Protein AF-0000000072259473 (afdb_homodimer)

Sequence (222 aa):
MSKMSRLEMLKSFTEQEPENPFNWYALALEYKELDLDQSIELFSKLLKQFPAYLPTYYQAAEVFADLGKISEANGIYINGIKLAQSQQNNHALRELKNAYQNFQFENDLDDMSKMSRLEMLKSFTEQEPENPFNWYALALEYKELDLDQSIELFSKLLKQFPAYLPTYYQAAEVFADLGKISEANGIYINGIKLAQSQQNNHALRELKNAYQNFQFENDLDD

Structure (mmCIF, N/CA/C/O backbone):
data_AF-0000000072259473-model_v1
#
loop_
_entity.id
_entity.type
_entity.pdbx_description
1 polymer 'Enzyme of heme biosynthesis'
#
loop_
_atom_site.group_PDB
_atom_site.id
_atom_site.type_symbol
_atom_site.label_atom_id
_atom_site.label_alt_id
_atom_site.label_comp_id
_atom_site.label_asym_id
_atom_site.label_entity_id
_atom_site.label_seq_id
_atom_site.pdbx_PDB_ins_code
_atom_site.Cartn_x
_atom_site.Cartn_y
_atom_site.Cartn_z
_atom_site.occupancy
_atom_site.B_iso_or_equiv
_atom_site.auth_seq_id
_atom_site.auth_comp_id
_atom_site.auth_asym_id
_atom_site.auth_atom_id
_atom_site.pdbx_PDB_model_num
ATOM 1 N N . MET A 1 1 ? 19.859 -8.695 -6.867 1 41.41 1 MET A N 1
ATOM 2 C CA . MET A 1 1 ? 19.516 -7.328 -7.242 1 41.41 1 MET A CA 1
ATOM 3 C C . MET A 1 1 ? 19.422 -6.434 -6.012 1 41.41 1 MET A C 1
ATOM 5 O O . MET A 1 1 ? 19.062 -6.895 -4.93 1 41.41 1 MET A O 1
ATOM 9 N N . SER A 1 2 ? 20.141 -5.504 -5.949 1 49.34 2 SER A N 1
ATOM 10 C CA . SER A 1 2 ? 20.203 -4.613 -4.793 1 49.34 2 SER A CA 1
ATOM 11 C C . SER A 1 2 ? 18.797 -4.223 -4.332 1 49.34 2 SER A C 1
ATOM 13 O O . SER A 1 2 ? 17.984 -3.76 -5.133 1 49.34 2 SER A O 1
ATOM 15 N N . LYS A 1 3 ? 18.422 -4.711 -3.277 1 66.38 3 LYS A N 1
ATOM 16 C CA . LYS A 1 3 ? 17.062 -4.543 -2.768 1 66.38 3 LYS A CA 1
ATOM 17 C C . LYS A 1 3 ? 16.703 -3.064 -2.645 1 66.38 3 LYS A C 1
ATOM 19 O O . LYS A 1 3 ? 17.484 -2.27 -2.131 1 66.38 3 LYS A O 1
ATOM 24 N N . MET A 1 4 ? 15.812 -2.709 -3.502 1 76.5 4 MET A N 1
ATOM 25 C CA . MET A 1 4 ? 15.305 -1.339 -3.457 1 76.5 4 MET A CA 1
ATOM 26 C C . MET A 1 4 ? 15.266 -0.823 -2.021 1 76.5 4 MET A C 1
ATOM 28 O O . MET A 1 4 ? 14.961 -1.578 -1.095 1 76.5 4 MET A O 1
ATOM 32 N N . SER A 1 5 ? 15.695 0.402 -1.886 1 89.31 5 SER A N 1
ATOM 33 C CA . SER A 1 5 ? 15.469 1.041 -0.593 1 89.31 5 SER A CA 1
ATOM 34 C C . SER A 1 5 ? 13.984 1.156 -0.283 1 89.31 5 SER A C 1
ATOM 36 O O . SER A 1 5 ? 13.141 0.916 -1.152 1 89.31 5 SER A O 1
ATOM 38 N N . ARG A 1 6 ? 13.617 1.499 0.845 1 90 6 ARG A N 1
ATOM 39 C CA . ARG A 1 6 ? 12.234 1.748 1.244 1 90 6 ARG A CA 1
ATOM 40 C C . ARG A 1 6 ? 11.609 2.842 0.387 1 90 6 ARG A C 1
ATOM 42 O O . ARG A 1 6 ? 10.477 2.697 -0.081 1 90 6 ARG A O 1
ATOM 49 N N . LEU A 1 7 ? 12.359 3.834 0.229 1 93.62 7 LEU A N 1
ATOM 50 C CA . LEU A 1 7 ? 11.883 4.965 -0.556 1 93.62 7 LEU A CA 1
ATOM 51 C C . LEU A 1 7 ? 11.609 4.551 -1.998 1 93.62 7 LEU A C 1
ATOM 53 O O . LEU A 1 7 ? 10.57 4.902 -2.564 1 93.62 7 LEU A O 1
ATOM 57 N N . GLU A 1 8 ? 12.523 3.85 -2.564 1 94.44 8 GLU A N 1
ATOM 58 C CA . GLU A 1 8 ? 12.367 3.381 -3.938 1 94.44 8 GLU A CA 1
ATOM 59 C C . GLU A 1 8 ? 11.164 2.455 -4.07 1 94.44 8 GLU A C 1
ATOM 61 O O . GLU A 1 8 ? 10.43 2.518 -5.059 1 94.44 8 GLU A O 1
ATOM 66 N N . MET A 1 9 ? 11.008 1.655 -3.129 1 94.44 9 MET A N 1
ATOM 67 C CA . MET A 1 9 ? 9.867 0.738 -3.125 1 94.44 9 MET A CA 1
ATOM 68 C C . MET A 1 9 ? 8.555 1.503 -3.057 1 94.44 9 MET A C 1
ATOM 70 O O . MET A 1 9 ? 7.629 1.229 -3.826 1 94.44 9 MET A O 1
ATOM 74 N N . LEU A 1 10 ? 8.438 2.447 -2.203 1 96.75 10 LEU A N 1
ATOM 75 C CA . LEU A 1 10 ? 7.215 3.227 -2.043 1 96.75 10 LEU A CA 1
ATOM 76 C C . LEU A 1 10 ? 6.914 4.027 -3.305 1 96.75 10 LEU A C 1
ATOM 78 O O . LEU A 1 10 ? 5.754 4.141 -3.711 1 96.75 10 LEU A O 1
ATOM 82 N N . LYS A 1 11 ? 7.938 4.516 -3.859 1 97.12 11 LYS A N 1
ATOM 83 C CA . LYS A 1 11 ? 7.75 5.227 -5.121 1 97.12 11 LYS A CA 1
ATOM 84 C C . LYS A 1 11 ? 7.211 4.297 -6.203 1 97.12 11 LYS A C 1
ATOM 86 O O . LYS A 1 11 ? 6.328 4.676 -6.973 1 97.12 11 LYS A O 1
ATOM 91 N N . SER A 1 12 ? 7.777 3.115 -6.203 1 96.12 12 SER A N 1
ATOM 92 C CA . SER A 1 12 ? 7.305 2.143 -7.184 1 96.12 12 SER A CA 1
ATOM 93 C C . SER A 1 12 ? 5.836 1.8 -6.961 1 96.12 12 SER A C 1
ATOM 95 O O . SER A 1 12 ? 5.094 1.561 -7.918 1 96.12 12 SER A O 1
ATOM 97 N N . PHE A 1 13 ? 5.375 1.772 -5.723 1 96.81 13 PHE A N 1
ATOM 98 C CA . PHE A 1 13 ? 3.977 1.494 -5.422 1 96.81 13 PHE A CA 1
ATOM 99 C C . PHE A 1 13 ? 3.07 2.572 -6.004 1 96.81 13 PHE A C 1
ATOM 101 O O . PHE A 1 13 ? 2.023 2.266 -6.578 1 96.81 13 PHE A O 1
ATOM 108 N N . THR A 1 14 ? 3.469 3.814 -5.832 1 97.81 14 THR A N 1
ATOM 109 C CA . THR A 1 14 ? 2.656 4.91 -6.348 1 97.81 14 THR A CA 1
ATOM 110 C C . THR A 1 14 ? 2.578 4.848 -7.871 1 97.81 14 THR A C 1
ATOM 112 O O . THR A 1 14 ? 1.566 5.234 -8.461 1 97.81 14 THR A O 1
ATOM 115 N N . GLU A 1 15 ? 3.598 4.32 -8.547 1 96.56 15 GLU A N 1
ATOM 116 C CA . GLU A 1 15 ? 3.609 4.148 -9.992 1 96.56 15 GLU A CA 1
ATOM 117 C C . GLU A 1 15 ? 2.707 2.996 -10.422 1 96.56 15 GLU A C 1
ATOM 119 O O . GLU A 1 15 ? 2.027 3.08 -11.445 1 96.56 15 GLU A O 1
ATOM 124 N N . GLN A 1 16 ? 2.752 2.004 -9.656 1 92.88 16 GLN A N 1
ATOM 125 C CA . GLN A 1 16 ? 1.979 0.813 -9.984 1 92.88 16 GLN A CA 1
ATOM 126 C C . GLN A 1 16 ? 0.486 1.05 -9.766 1 92.88 16 GLN A C 1
ATOM 128 O O . GLN A 1 16 ? -0.341 0.595 -10.562 1 92.88 16 GLN A O 1
ATOM 133 N N . GLU A 1 17 ? 0.202 1.753 -8.703 1 95.75 17 GLU A N 1
ATOM 134 C CA . GLU A 1 17 ? -1.195 2.041 -8.398 1 95.75 17 GLU A CA 1
ATOM 135 C C . GLU A 1 17 ? -1.381 3.502 -7.996 1 95.75 17 GLU A C 1
ATOM 137 O O . GLU A 1 17 ? -1.644 3.805 -6.832 1 95.75 17 GLU A O 1
ATOM 142 N N . PRO A 1 18 ? -1.445 4.355 -8.953 1 97 18 PRO A N 1
ATOM 143 C CA . PRO A 1 18 ? -1.493 5.789 -8.664 1 97 18 PRO A CA 1
ATOM 144 C C . PRO A 1 18 ? -2.838 6.23 -8.086 1 97 18 PRO A C 1
ATOM 146 O O . PRO A 1 18 ? -2.939 7.312 -7.504 1 97 18 PRO A O 1
ATOM 149 N N . GLU A 1 19 ? -3.885 5.398 -8.242 1 96.75 19 GLU A N 1
ATOM 150 C CA . GLU A 1 19 ? -5.207 5.793 -7.773 1 96.75 19 GLU A CA 1
ATOM 151 C C . GLU A 1 19 ? -5.457 5.301 -6.348 1 96.75 19 GLU A C 1
ATOM 153 O O . GLU A 1 19 ? -6.539 5.504 -5.793 1 96.75 19 GLU A O 1
ATOM 158 N N . ASN A 1 20 ? -4.473 4.699 -5.789 1 96.5 20 ASN A N 1
ATOM 159 C CA . ASN A 1 20 ? -4.539 4.234 -4.41 1 96.5 20 ASN A CA 1
ATOM 160 C C . ASN A 1 20 ? -3.953 5.258 -3.443 1 96.5 20 ASN A C 1
ATOM 162 O O . ASN A 1 20 ? -2.732 5.414 -3.367 1 96.5 20 ASN A O 1
ATOM 166 N N . PRO A 1 21 ? -4.77 5.914 -2.654 1 98 21 PRO A N 1
ATOM 167 C CA . PRO A 1 21 ? -4.254 6.977 -1.789 1 98 21 PRO A CA 1
ATOM 168 C C . PRO A 1 21 ? -3.305 6.453 -0.713 1 98 21 PRO A C 1
ATOM 170 O O . PRO A 1 21 ? -2.41 7.176 -0.269 1 98 21 PRO A O 1
ATOM 173 N N . PHE A 1 22 ? -3.436 5.25 -0.378 1 97.81 22 PHE A N 1
ATOM 174 C CA . PHE A 1 22 ? -2.578 4.676 0.653 1 97.81 22 PHE A CA 1
ATOM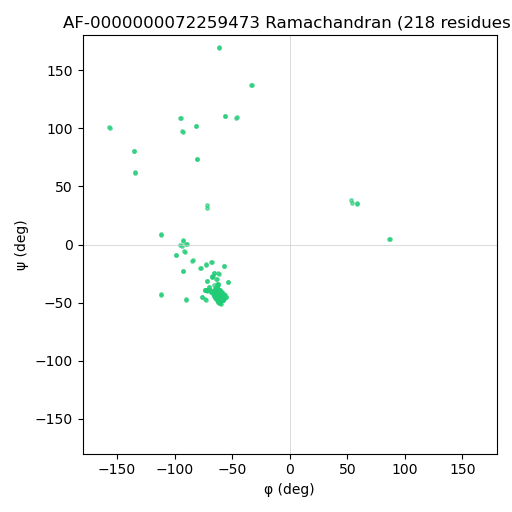 175 C C . PHE A 1 22 ? -1.114 4.742 0.238 1 97.81 22 PHE A C 1
ATOM 177 O O . PHE A 1 22 ? -0.239 4.996 1.067 1 97.81 22 PHE A O 1
ATOM 184 N N . ASN A 1 23 ? -0.841 4.504 -1.002 1 97.88 23 ASN A N 1
ATOM 185 C CA . ASN A 1 23 ? 0.533 4.523 -1.491 1 97.88 23 ASN A CA 1
ATOM 186 C C . ASN A 1 23 ? 1.154 5.91 -1.363 1 97.88 23 ASN A C 1
ATOM 188 O O . ASN A 1 23 ? 2.305 6.043 -0.941 1 97.88 23 ASN A O 1
ATOM 192 N N . TRP A 1 24 ? 0.39 6.887 -1.674 1 98.31 24 TRP A N 1
ATOM 193 C CA . TRP A 1 24 ? 0.854 8.266 -1.549 1 98.31 24 TRP A CA 1
ATOM 194 C C . TRP A 1 24 ? 1.018 8.656 -0.084 1 98.31 24 TRP A C 1
ATOM 196 O O . TRP A 1 24 ? 1.974 9.344 0.279 1 98.31 24 TRP A O 1
ATOM 206 N N . TYR A 1 25 ? 0.105 8.211 0.737 1 98.19 25 TYR A N 1
ATOM 207 C CA . TYR A 1 25 ? 0.157 8.469 2.172 1 98.19 25 TYR A CA 1
ATOM 208 C C . TYR A 1 25 ? 1.409 7.855 2.789 1 98.19 25 TYR A C 1
ATOM 210 O O . TYR A 1 25 ? 2.129 8.523 3.537 1 98.19 25 TYR A O 1
ATOM 218 N N . ALA A 1 26 ? 1.666 6.586 2.393 1 97.25 26 ALA A N 1
ATOM 219 C CA . ALA A 1 26 ? 2.852 5.902 2.898 1 97.25 26 ALA A CA 1
ATOM 220 C C . ALA A 1 26 ? 4.125 6.617 2.467 1 97.25 26 ALA A C 1
ATOM 222 O O . ALA A 1 26 ? 5.062 6.766 3.258 1 97.25 26 ALA A O 1
ATOM 223 N N . LEU A 1 27 ? 4.168 7.109 1.295 1 97.69 27 LEU A N 1
ATOM 224 C CA . LEU A 1 27 ? 5.324 7.836 0.786 1 97.69 27 LEU A CA 1
ATOM 225 C C . LEU A 1 27 ? 5.492 9.164 1.51 1 97.69 27 LEU A C 1
ATOM 227 O O . LEU A 1 27 ? 6.613 9.562 1.845 1 97.69 27 LEU A O 1
ATOM 231 N N . ALA A 1 28 ? 4.43 9.836 1.764 1 98.19 28 ALA A N 1
ATOM 232 C CA . ALA A 1 28 ? 4.461 11.094 2.502 1 98.19 28 ALA A CA 1
ATOM 233 C C . ALA A 1 28 ? 5.031 10.891 3.904 1 98.19 28 ALA A C 1
ATOM 235 O O . ALA A 1 28 ? 5.848 11.695 4.371 1 98.19 28 ALA A O 1
ATOM 236 N N . LEU A 1 29 ? 4.582 9.797 4.527 1 96.5 29 LEU A N 1
ATOM 237 C CA . LEU A 1 29 ? 5.078 9.484 5.859 1 96.5 29 LEU A CA 1
ATOM 238 C C . LEU A 1 29 ? 6.582 9.242 5.84 1 96.5 29 LEU A C 1
ATOM 240 O O . LEU A 1 29 ? 7.297 9.656 6.758 1 96.5 29 LEU A O 1
ATOM 244 N N . GLU A 1 30 ? 7.035 8.578 4.812 1 94.88 30 GLU A N 1
ATOM 245 C CA . GLU A 1 30 ? 8.461 8.305 4.688 1 94.88 30 GLU A CA 1
ATOM 246 C C . GLU A 1 30 ? 9.266 9.594 4.547 1 94.88 30 GLU A C 1
ATOM 248 O O . GLU A 1 30 ? 10.328 9.734 5.152 1 94.88 30 GLU A O 1
ATOM 253 N N . TYR A 1 31 ? 8.758 10.516 3.889 1 96.56 31 TYR A N 1
ATOM 254 C CA . TYR A 1 31 ? 9.461 11.766 3.609 1 96.56 31 TYR A CA 1
ATOM 255 C C . TYR A 1 31 ? 9.461 12.68 4.828 1 96.56 31 TYR A C 1
ATOM 257 O O . TYR A 1 31 ? 10.258 13.617 4.914 1 96.56 31 TYR A O 1
ATOM 265 N N . LYS A 1 32 ? 8.531 12.406 5.699 1 94.75 32 LYS A N 1
ATOM 266 C CA . LYS A 1 32 ? 8.453 13.242 6.895 1 94.75 32 LYS A CA 1
ATOM 267 C C . LYS A 1 32 ? 9.805 13.297 7.609 1 94.75 32 LYS A C 1
ATOM 269 O O . LYS A 1 32 ? 10.172 14.336 8.164 1 94.75 32 LYS A O 1
ATOM 274 N N . GLU A 1 33 ? 10.516 12.188 7.492 1 88.19 33 GLU A N 1
ATOM 275 C CA . GLU A 1 33 ? 11.789 12.094 8.195 1 88.19 33 GLU A CA 1
ATOM 276 C C . GLU A 1 33 ? 12.961 12.398 7.262 1 88.19 33 GLU A C 1
ATOM 278 O O . GLU A 1 33 ? 14.102 12.547 7.711 1 88.19 33 GLU A O 1
ATOM 283 N N . LEU A 1 34 ? 12.703 12.516 5.996 1 92.81 34 LEU A N 1
ATOM 284 C CA . LEU A 1 34 ? 13.773 12.641 5.016 1 92.81 34 LEU A CA 1
ATOM 285 C C . LEU A 1 34 ? 13.781 14.039 4.391 1 92.81 34 LEU A C 1
ATOM 287 O O . LEU A 1 34 ? 14.844 14.617 4.168 1 92.81 34 LEU A O 1
ATOM 291 N N . ASP A 1 35 ? 12.648 14.477 4.098 1 94.81 35 ASP A N 1
ATOM 292 C CA . ASP A 1 35 ? 12.461 15.727 3.369 1 94.81 35 ASP A CA 1
ATOM 293 C C . ASP A 1 35 ? 11.078 16.312 3.631 1 94.81 35 ASP A C 1
ATOM 295 O O . ASP A 1 35 ? 10.117 15.977 2.941 1 94.81 35 ASP A O 1
ATOM 299 N N . LE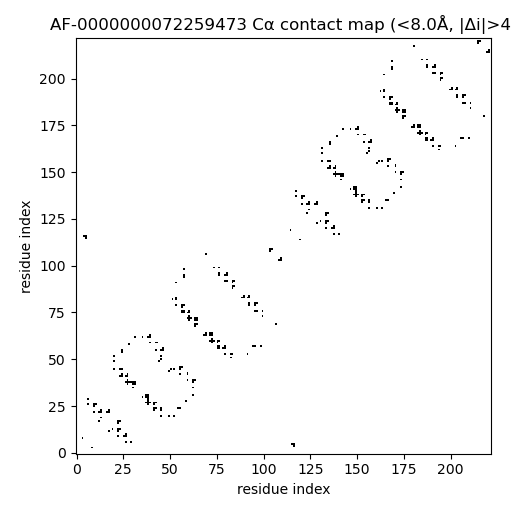U A 1 36 ? 11.039 17.266 4.461 1 94.75 36 LEU A N 1
ATOM 300 C CA . LEU A 1 36 ? 9.773 17.828 4.914 1 94.75 36 LEU A CA 1
ATOM 301 C C . LEU A 1 36 ? 9.039 18.516 3.766 1 94.75 36 LEU A C 1
ATOM 303 O O . LEU A 1 36 ? 7.809 18.484 3.697 1 94.75 36 LEU A O 1
ATOM 307 N N . ASP A 1 37 ? 9.734 19.109 2.91 1 95 37 ASP A N 1
ATOM 308 C CA . ASP A 1 37 ? 9.117 19.781 1.771 1 95 37 ASP A CA 1
ATOM 309 C C . ASP A 1 37 ? 8.398 18.781 0.868 1 95 37 ASP A C 1
ATOM 311 O O . ASP A 1 37 ? 7.266 19.016 0.447 1 95 37 ASP A O 1
ATOM 315 N N . GLN A 1 38 ? 9.062 17.734 0.626 1 96.75 38 GLN A N 1
ATOM 316 C CA . GLN A 1 38 ? 8.438 16.688 -0.18 1 96.75 38 GLN A CA 1
ATOM 317 C C . GLN A 1 38 ? 7.227 16.094 0.535 1 96.75 38 GLN A C 1
ATOM 319 O O . GLN A 1 38 ? 6.227 15.758 -0.102 1 96.75 38 GLN A O 1
ATOM 324 N N . SER A 1 39 ? 7.375 15.953 1.796 1 98 39 SER A N 1
ATOM 325 C CA . SER A 1 39 ? 6.262 15.43 2.582 1 98 39 SER A CA 1
ATOM 326 C C . SER A 1 39 ? 5.039 16.328 2.475 1 98 39 SER A C 1
ATOM 328 O O . SER A 1 39 ? 3.93 15.859 2.219 1 98 39 SER A O 1
ATOM 330 N N . ILE A 1 40 ? 5.262 17.578 2.568 1 97.31 40 ILE A N 1
ATOM 331 C CA . ILE A 1 40 ? 4.176 18.547 2.488 1 97.31 40 ILE A CA 1
ATOM 332 C C . ILE A 1 40 ? 3.535 18.484 1.103 1 97.31 40 ILE A C 1
ATOM 334 O O . ILE A 1 40 ? 2.311 18.547 0.975 1 97.31 40 ILE A O 1
ATOM 338 N N . GLU A 1 41 ? 4.348 18.406 0.142 1 97.94 41 GLU A N 1
ATOM 339 C CA . GLU A 1 41 ? 3.83 18.328 -1.22 1 97.94 41 GLU A CA 1
ATOM 340 C C . GLU A 1 41 ? 2.934 17.094 -1.394 1 97.94 41 GLU A C 1
ATOM 342 O O . GLU A 1 41 ? 1.863 17.188 -1.998 1 97.94 41 GLU A O 1
ATOM 347 N N . LEU A 1 42 ? 3.359 16 -0.84 1 98.62 42 LEU A N 1
ATOM 348 C CA . LEU A 1 42 ? 2.605 14.766 -0.97 1 98.62 42 LEU A CA 1
ATOM 349 C C . LEU A 1 42 ? 1.327 14.812 -0.141 1 98.62 42 LEU A C 1
ATOM 351 O O . LEU A 1 42 ? 0.269 14.375 -0.598 1 98.62 42 LEU A O 1
ATOM 355 N N . PHE A 1 43 ? 1.379 15.359 1.012 1 98.69 43 PHE A N 1
ATOM 356 C CA . PHE A 1 43 ? 0.17 15.508 1.812 1 98.69 43 PHE A CA 1
ATOM 357 C C . PHE A 1 43 ? -0.804 16.469 1.146 1 98.69 43 PHE A C 1
ATOM 359 O O . PHE A 1 43 ? -2.018 16.266 1.18 1 98.69 43 PHE A O 1
ATOM 366 N N . SER A 1 44 ? -0.276 17.516 0.58 1 98.69 44 SER A N 1
ATOM 367 C CA . SER A 1 44 ? -1.127 18.438 -0.169 1 98.69 44 SER A CA 1
ATOM 368 C C . SER A 1 44 ? -1.825 17.719 -1.324 1 98.69 44 SER A C 1
ATOM 370 O O . SER A 1 44 ? -3.02 17.922 -1.554 1 98.69 44 SER A O 1
ATOM 372 N N . LYS A 1 45 ? -1.039 16.922 -2.045 1 98.56 45 LYS A N 1
ATOM 373 C CA . LYS A 1 45 ? -1.618 16.109 -3.113 1 98.56 45 LYS A CA 1
ATOM 374 C C . LYS A 1 45 ? -2.744 15.234 -2.584 1 98.56 45 LYS A C 1
ATOM 376 O O . LYS A 1 45 ? -3.814 15.148 -3.191 1 98.56 45 LYS A O 1
ATOM 381 N N . LEU A 1 46 ? -2.547 14.602 -1.484 1 98.88 46 LEU A N 1
ATOM 382 C CA . LEU A 1 46 ? -3.527 13.703 -0.875 1 98.88 46 LEU A CA 1
ATOM 383 C C . LEU A 1 46 ? -4.797 14.469 -0.5 1 98.88 46 LEU A C 1
ATOM 385 O O . LEU A 1 46 ? -5.906 14.016 -0.794 1 98.88 46 LEU A O 1
ATOM 389 N N . LEU A 1 47 ? -4.641 15.617 0.082 1 98.75 47 LEU A N 1
ATOM 390 C CA . LEU A 1 47 ? -5.77 16.422 0.54 1 98.75 47 LEU A CA 1
ATOM 391 C C . LEU A 1 47 ? -6.586 16.938 -0.641 1 98.75 47 LEU A C 1
ATOM 393 O O . LEU A 1 47 ? -7.805 17.109 -0.531 1 98.75 47 LEU A O 1
ATOM 397 N N . LYS A 1 48 ? -5.941 17.094 -1.724 1 98.62 48 LYS A N 1
ATOM 398 C CA . LYS A 1 48 ? -6.594 17.641 -2.906 1 98.62 48 LYS A CA 1
ATOM 399 C C . LYS A 1 48 ? -7.203 16.531 -3.766 1 98.62 48 LYS A C 1
ATOM 401 O O . LYS A 1 48 ? -8.359 16.641 -4.184 1 98.62 48 LYS A O 1
ATOM 406 N N . GLN A 1 49 ? -6.492 15.508 -4.027 1 98.62 49 GLN A N 1
ATOM 407 C CA . GLN A 1 49 ? -6.879 14.5 -5.012 1 98.62 49 GLN A CA 1
ATOM 408 C C . GLN A 1 49 ? -7.637 13.352 -4.352 1 98.62 49 GLN A C 1
ATOM 410 O O . GLN A 1 49 ? -8.375 12.625 -5.02 1 98.62 49 GLN A O 1
ATOM 415 N N . PHE A 1 50 ? -7.445 13.18 -3.09 1 98.62 50 PHE A N 1
ATOM 416 C CA . PHE A 1 50 ? -8.102 12.102 -2.357 1 98.62 50 PHE A CA 1
ATOM 417 C C . PHE A 1 50 ? -8.68 12.617 -1.046 1 98.62 50 PHE A C 1
ATOM 419 O O . PHE A 1 50 ? -8.367 12.094 0.026 1 98.62 50 PHE A O 1
ATOM 426 N N . PRO A 1 51 ? -9.602 13.531 -1.118 1 98.69 51 PRO A N 1
ATOM 427 C CA . PRO A 1 51 ? -10.078 14.203 0.094 1 98.69 51 PRO A CA 1
ATOM 428 C C . PRO A 1 51 ? -10.859 13.266 1.013 1 98.69 51 PRO A C 1
ATOM 430 O O . PRO A 1 51 ? -11.078 13.578 2.184 1 98.69 51 PRO A O 1
ATOM 433 N N . ALA A 1 52 ? -11.297 12.094 0.556 1 98.44 52 ALA A N 1
ATOM 434 C CA . ALA A 1 52 ? -12.094 11.18 1.371 1 98.44 52 ALA A CA 1
ATOM 435 C C . ALA A 1 52 ? -11.203 10.203 2.125 1 98.44 52 ALA A C 1
ATOM 437 O O . ALA A 1 52 ? -11.68 9.438 2.971 1 98.44 52 ALA A O 1
ATOM 438 N N . TYR A 1 53 ? -9.898 10.25 1.834 1 98.12 53 TYR A N 1
ATOM 439 C CA . TYR A 1 53 ? -8.977 9.344 2.51 1 98.12 53 TYR A CA 1
ATOM 440 C C . TYR A 1 53 ? -8.602 9.875 3.885 1 98.12 53 TYR A C 1
ATOM 442 O O . TYR A 1 53 ? -7.629 10.625 4.02 1 98.12 53 TYR A O 1
ATOM 450 N N . LEU A 1 5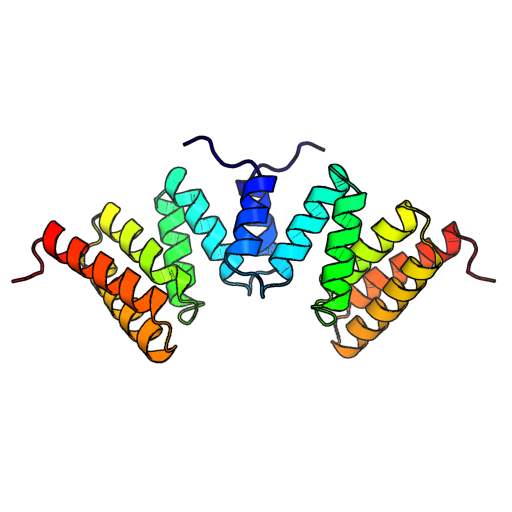4 ? -9.156 9.375 4.898 1 98.44 54 LEU A N 1
ATOM 451 C CA . LEU A 1 54 ? -9.195 9.914 6.254 1 98.44 54 LEU A CA 1
ATOM 452 C C . LEU A 1 54 ? -7.816 9.844 6.906 1 98.44 54 LEU A C 1
ATOM 454 O O . LEU A 1 54 ? -7.41 10.766 7.609 1 98.44 54 LEU A O 1
ATOM 458 N N . PRO A 1 55 ? -7.031 8.828 6.664 1 97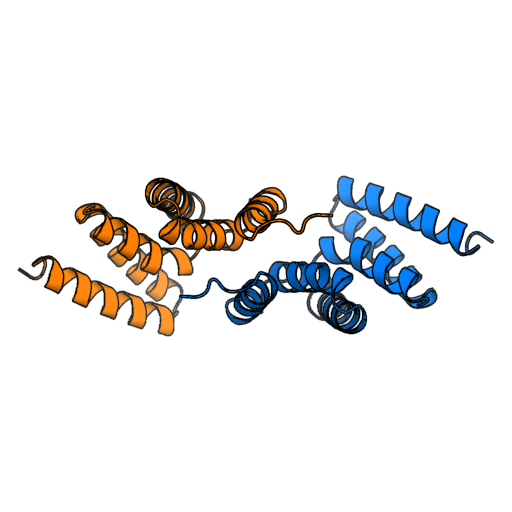.56 55 PRO A N 1
ATOM 459 C CA . PRO A 1 55 ? -5.734 8.711 7.332 1 97.56 55 PRO A CA 1
ATOM 460 C C . PRO A 1 55 ? -4.832 9.914 7.086 1 97.56 55 PRO A C 1
ATOM 462 O O . PRO A 1 55 ? -3.912 10.172 7.871 1 97.56 55 PRO A O 1
ATOM 465 N N . THR A 1 56 ? -5.066 10.695 6.125 1 98.62 56 THR A N 1
ATOM 466 C CA . THR A 1 56 ? -4.211 11.797 5.703 1 98.62 56 THR A CA 1
ATOM 467 C C . THR A 1 56 ? -4.258 12.945 6.715 1 98.62 56 THR A C 1
ATOM 469 O O . THR A 1 56 ? -3.242 13.594 6.973 1 98.62 56 THR A O 1
ATOM 472 N N . TYR A 1 57 ? -5.293 13.117 7.324 1 98.75 57 TYR A N 1
ATOM 473 C CA . TYR A 1 57 ? -5.617 14.414 7.914 1 98.75 57 TYR A CA 1
ATOM 474 C C . TYR A 1 57 ? -4.816 14.641 9.188 1 98.75 57 TYR A C 1
ATOM 476 O O . TYR A 1 57 ? -4.219 15.711 9.375 1 98.75 57 TYR A O 1
ATOM 484 N N . TYR A 1 58 ? -4.738 13.695 10.031 1 98.12 58 TYR A N 1
ATOM 485 C CA . TYR A 1 58 ? -3.982 13.875 11.266 1 98.12 58 TYR A CA 1
ATOM 486 C C . TYR A 1 58 ? -2.51 14.133 10.969 1 98.12 58 TYR A C 1
ATOM 488 O O . TYR A 1 58 ? -1.936 15.117 11.445 1 98.12 58 TYR A O 1
ATOM 496 N N . GLN A 1 59 ? -1.968 13.297 10.156 1 97.5 59 GLN A N 1
ATOM 497 C CA . GLN A 1 59 ? -0.542 13.391 9.859 1 97.5 59 GLN A CA 1
ATOM 498 C C . GLN A 1 59 ? -0.222 14.664 9.086 1 97.5 59 GLN A C 1
ATOM 500 O O . GLN A 1 59 ? 0.781 15.328 9.359 1 97.5 59 GLN A O 1
ATOM 505 N N . ALA A 1 60 ? -1.082 14.977 8.125 1 98.56 60 ALA A N 1
ATOM 506 C CA . ALA A 1 60 ? -0.875 16.203 7.352 1 98.56 60 ALA A CA 1
ATOM 507 C C . ALA A 1 60 ? -0.913 17.422 8.258 1 98.56 60 ALA A C 1
ATOM 509 O O . ALA A 1 60 ? -0.025 18.281 8.195 1 98.56 60 ALA A O 1
ATOM 510 N N . ALA A 1 61 ? -1.909 17.484 9.102 1 98.62 61 ALA A N 1
ATOM 511 C CA . ALA A 1 61 ? -2.039 18.641 9.992 1 98.62 61 ALA A CA 1
ATOM 512 C C . ALA A 1 61 ? -0.803 18.797 10.875 1 98.62 61 ALA A C 1
ATOM 514 O O . ALA A 1 61 ? -0.296 19.906 11.055 1 98.62 61 ALA A O 1
ATOM 515 N N . GLU A 1 62 ? -0.302 17.703 11.352 1 96.94 62 GLU A N 1
ATOM 516 C CA . GLU A 1 62 ? 0.891 17.734 12.188 1 96.94 62 GLU A CA 1
ATOM 517 C C . GLU A 1 62 ? 2.092 18.281 11.422 1 96.94 62 GLU A C 1
ATOM 519 O O . GLU A 1 62 ? 2.842 19.109 11.938 1 96.94 62 GLU A O 1
ATOM 524 N N . VAL A 1 63 ? 2.256 17.828 10.234 1 97.38 63 VAL A N 1
ATOM 525 C CA . VAL A 1 63 ? 3.404 18.219 9.43 1 97.38 63 VAL A CA 1
ATOM 526 C C . VAL A 1 63 ? 3.311 19.719 9.102 1 97.38 63 VAL A C 1
ATOM 528 O O . VAL A 1 63 ? 4.305 20.438 9.195 1 97.38 63 VAL A O 1
ATOM 531 N N . PHE A 1 64 ? 2.158 20.188 8.789 1 97.88 64 PHE A N 1
ATOM 532 C CA . PHE A 1 64 ? 1.959 21.594 8.492 1 97.88 64 PHE A CA 1
ATOM 533 C C . PHE A 1 64 ? 2.205 22.453 9.727 1 97.88 64 PHE A C 1
ATOM 535 O O . PHE A 1 64 ? 2.832 23.516 9.633 1 97.88 64 PHE A O 1
ATOM 542 N N . ALA A 1 65 ? 1.761 21.969 10.82 1 96 65 ALA A N 1
ATOM 543 C CA . ALA A 1 65 ? 1.992 22.703 12.07 1 96 65 ALA A CA 1
ATOM 544 C C . ALA A 1 65 ? 3.482 22.766 12.391 1 96 65 ALA A C 1
ATOM 546 O O . ALA A 1 65 ? 3.988 23.828 12.773 1 96 65 ALA A O 1
ATOM 547 N N . ASP A 1 66 ? 4.121 21.672 12.188 1 93.12 66 ASP A N 1
ATOM 548 C CA . ASP A 1 66 ? 5.551 21.594 12.469 1 93.12 66 ASP A CA 1
ATOM 549 C C . ASP A 1 66 ? 6.336 22.578 11.602 1 93.12 66 ASP A C 1
ATOM 551 O O . ASP A 1 66 ? 7.383 23.078 12.016 1 93.12 66 ASP A O 1
ATOM 555 N N . LEU A 1 67 ? 5.754 22.891 10.477 1 94.31 67 LEU A N 1
ATOM 556 C CA . LEU A 1 67 ? 6.414 23.797 9.547 1 94.31 67 LEU A CA 1
ATOM 557 C C . LEU A 1 67 ? 5.953 25.234 9.773 1 94.31 67 LEU A C 1
ATOM 559 O O . LEU A 1 67 ? 6.324 26.141 9.023 1 94.31 67 LEU A O 1
ATOM 563 N N . GLY A 1 68 ? 5.059 25.406 10.711 1 94.69 68 GLY A N 1
ATOM 564 C CA . GLY A 1 68 ? 4.59 26.734 11.055 1 94.69 68 GLY A CA 1
ATOM 565 C C . GLY A 1 68 ? 3.428 27.203 10.195 1 94.69 68 GLY A C 1
ATOM 566 O O . GLY A 1 68 ? 3.049 28.375 10.242 1 94.69 68 GLY A O 1
ATOM 567 N N . LYS A 1 69 ? 2.994 26.328 9.391 1 96.38 69 LYS A N 1
ATOM 568 C CA . LYS A 1 69 ? 1.807 26.641 8.602 1 96.38 69 LYS A CA 1
ATOM 569 C C . LYS A 1 69 ? 0.535 26.438 9.422 1 96.38 69 LYS A C 1
ATOM 571 O O . LYS A 1 69 ? -0.289 25.578 9.094 1 96.38 69 LYS A O 1
ATOM 576 N N . ILE A 1 70 ? 0.287 27.281 10.289 1 97.38 70 ILE A N 1
ATOM 577 C CA . ILE A 1 70 ? -0.672 27.125 11.383 1 97.38 70 ILE A CA 1
ATOM 578 C C . ILE A 1 70 ? -2.094 27.234 10.836 1 97.38 70 ILE A C 1
ATOM 580 O O . ILE A 1 70 ? -2.963 26.438 11.172 1 97.38 70 ILE A O 1
ATOM 584 N N . SER A 1 71 ? -2.357 28.203 10.031 1 97.56 71 SER A N 1
ATOM 585 C CA . SER A 1 71 ? -3.695 28.391 9.477 1 97.56 71 SER A CA 1
ATOM 586 C C . SER A 1 71 ? -4.109 27.188 8.641 1 97.56 71 SER A C 1
ATOM 588 O O . SER A 1 71 ? -5.23 26.688 8.766 1 97.56 71 SER A O 1
ATOM 590 N N . GLU A 1 72 ? -3.191 26.75 7.84 1 98.31 72 GLU A N 1
ATOM 591 C CA . GLU A 1 72 ? -3.477 25.578 7.023 1 98.31 72 GLU A CA 1
ATOM 592 C C . GLU A 1 72 ? -3.705 24.344 7.895 1 98.31 72 GLU A C 1
ATOM 594 O O . GLU A 1 72 ? -4.633 23.562 7.648 1 98.31 72 GLU A O 1
ATOM 599 N N . ALA A 1 73 ? -2.865 24.172 8.867 1 98.44 73 ALA A N 1
ATOM 600 C CA . ALA A 1 73 ? -3.01 23.047 9.789 1 98.44 73 ALA A CA 1
ATOM 601 C C . ALA A 1 73 ? -4.375 23.062 10.461 1 98.44 73 ALA A C 1
ATOM 603 O O . ALA A 1 73 ? -5.035 22.031 10.578 1 98.44 73 ALA A O 1
ATOM 604 N N . ASN A 1 74 ? -4.762 24.266 10.867 1 98.31 74 ASN A N 1
ATOM 605 C CA . ASN A 1 74 ? -6.07 24.422 11.492 1 98.31 74 ASN A CA 1
ATOM 606 C C . ASN A 1 74 ? -7.195 23.938 10.586 1 98.31 74 ASN A C 1
ATOM 608 O O . ASN A 1 74 ? -8.062 23.172 11.023 1 98.31 74 ASN A O 1
ATOM 612 N N . GLY A 1 75 ? -7.098 24.375 9.336 1 98.56 75 GLY A N 1
ATOM 613 C CA . GLY A 1 75 ? -8.094 23.938 8.375 1 98.56 75 GLY A CA 1
ATOM 614 C C . GLY A 1 75 ? -8.078 22.438 8.141 1 98.56 75 GLY A C 1
ATOM 615 O O . GLY A 1 75 ? -9.133 21.812 8.031 1 98.56 75 GLY A O 1
ATOM 616 N N . ILE A 1 76 ? -6.984 21.844 8.094 1 98.81 76 ILE A N 1
ATOM 617 C CA . ILE A 1 76 ? -6.836 20.406 7.848 1 98.81 76 ILE A CA 1
ATOM 618 C C . ILE A 1 76 ? -7.445 19.625 9.008 1 98.81 76 ILE A C 1
ATOM 620 O O . ILE A 1 76 ? -8.164 18.641 8.797 1 98.81 76 ILE A O 1
ATOM 624 N N . TYR A 1 77 ? -7.172 20.047 10.297 1 98.69 77 TYR A N 1
ATOM 625 C CA . TYR A 1 77 ? -7.777 19.406 11.453 1 98.69 77 TYR A CA 1
ATOM 626 C C . TYR A 1 77 ? -9.297 19.469 11.375 1 98.69 77 TYR A C 1
ATOM 628 O O . TYR A 1 77 ? -9.977 18.453 11.562 1 98.69 77 TYR A O 1
ATOM 636 N N . ILE A 1 78 ? -9.797 20.594 11.086 1 98.62 78 ILE A N 1
ATOM 637 C CA . ILE A 1 78 ? -11.234 20.797 11.055 1 98.62 78 ILE A CA 1
ATOM 638 C C . ILE A 1 78 ? -11.859 19.906 9.984 1 98.62 78 ILE A C 1
ATOM 640 O O . ILE A 1 78 ? -12.852 19.203 10.242 1 98.62 78 ILE A O 1
ATOM 644 N N . ASN A 1 79 ? -11.281 19.922 8.805 1 98.81 79 ASN A N 1
ATOM 645 C CA . ASN A 1 79 ? -11.789 19.094 7.719 1 98.81 79 ASN A CA 1
ATOM 646 C C . ASN A 1 79 ? -11.695 17.609 8.062 1 98.81 79 ASN A C 1
ATOM 648 O O . ASN A 1 79 ? -12.586 16.828 7.707 1 98.81 79 ASN A O 1
ATOM 652 N N . GLY A 1 80 ? -10.578 17.234 8.719 1 98.88 80 GLY A N 1
ATOM 653 C CA . GLY A 1 80 ? -10.43 15.852 9.148 1 98.88 80 GLY A CA 1
ATOM 654 C C . GLY A 1 80 ? -11.484 15.422 10.148 1 98.88 80 GLY A C 1
ATOM 655 O O . GLY A 1 80 ? -12.023 14.32 10.055 1 98.88 80 GLY A O 1
ATOM 656 N N . ILE A 1 81 ? -11.773 16.297 11.07 1 98.81 81 ILE A N 1
ATOM 657 C CA . ILE A 1 81 ? -12.781 16.031 12.086 1 98.81 81 ILE A CA 1
ATOM 658 C C . ILE A 1 81 ? -14.148 15.867 11.422 1 98.81 81 ILE A C 1
ATOM 660 O O . ILE A 1 81 ? -14.875 14.906 11.703 1 98.81 81 ILE A O 1
ATOM 664 N N . LYS A 1 82 ? -14.477 16.734 10.516 1 98.81 82 LYS A N 1
ATOM 665 C CA . LYS A 1 82 ? -15.734 16.656 9.781 1 98.81 82 LYS A CA 1
ATOM 666 C C . LYS A 1 82 ? -15.828 15.359 8.992 1 98.81 82 LYS A C 1
ATOM 668 O O . LYS A 1 82 ? -16.875 14.711 8.977 1 98.81 82 LYS A O 1
ATOM 673 N N . LEU A 1 83 ? -14.797 15.008 8.344 1 98.75 83 LEU A N 1
ATOM 674 C CA . LEU A 1 83 ? -14.773 13.789 7.543 1 98.75 83 LEU A CA 1
ATOM 675 C C . LEU A 1 83 ? -14.953 12.555 8.422 1 98.75 83 LEU A C 1
ATOM 677 O O . LEU A 1 83 ? -15.711 11.648 8.07 1 98.75 83 LEU A O 1
ATOM 681 N N . ALA A 1 84 ? -14.219 12.555 9.523 1 98.69 84 ALA A N 1
ATOM 682 C CA . ALA A 1 84 ? -14.336 11.43 10.453 1 98.69 84 ALA A CA 1
ATOM 683 C C . ALA A 1 84 ? -15.773 11.273 10.945 1 98.69 84 ALA A C 1
ATOM 685 O O . ALA A 1 84 ? -16.266 10.156 11.078 1 98.69 84 ALA A O 1
ATOM 686 N N . GLN A 1 85 ? -16.391 12.375 11.234 1 98.69 85 GLN A N 1
ATOM 687 C CA . GLN A 1 85 ? -17.781 12.367 11.633 1 98.69 85 GLN A CA 1
ATOM 688 C C . GLN A 1 85 ? -18.672 11.805 10.523 1 98.69 85 GLN A C 1
ATOM 690 O O . GLN A 1 85 ? -19.516 10.945 10.766 1 98.69 85 GLN A O 1
ATOM 695 N N . SER A 1 86 ? -18.453 12.289 9.367 1 98.5 86 SER A N 1
ATOM 696 C CA . SER A 1 86 ? -19.266 11.867 8.227 1 98.5 86 SER A CA 1
ATOM 697 C C . SER A 1 86 ? -19.094 10.375 7.949 1 98.5 86 SER A C 1
ATOM 699 O O . SER A 1 86 ? -20.031 9.703 7.527 1 98.5 86 SER A O 1
ATOM 701 N N . GLN A 1 87 ? -17.922 9.891 8.188 1 98.12 87 GLN A N 1
ATOM 702 C CA . GLN A 1 87 ? -17.641 8.484 7.922 1 98.12 87 GLN A CA 1
ATOM 703 C C . GLN A 1 87 ? -17.938 7.625 9.148 1 98.12 87 GLN A C 1
ATOM 705 O O . GLN A 1 87 ? -17.672 6.422 9.148 1 98.12 87 GLN A O 1
ATOM 710 N N . GLN A 1 88 ? -18.391 8.258 10.188 1 98.06 88 GLN A N 1
ATOM 711 C CA . GLN A 1 88 ? -18.734 7.578 11.438 1 98.06 88 GLN A CA 1
ATOM 712 C C . GLN A 1 88 ? -17.562 6.746 11.945 1 98.06 88 GLN A C 1
ATOM 714 O O . GLN A 1 88 ? -17.75 5.621 12.414 1 98.06 88 GLN A O 1
ATOM 719 N N . ASN A 1 89 ? -16.344 7.293 11.727 1 97.81 89 ASN A N 1
ATOM 720 C CA . ASN A 1 89 ? -15.125 6.688 12.266 1 97.81 89 ASN A CA 1
ATOM 721 C C . ASN A 1 89 ? -14.758 7.266 13.625 1 97.81 89 ASN A C 1
ATOM 723 O O . ASN A 1 89 ? -14.016 8.242 13.711 1 97.81 89 ASN A O 1
ATOM 727 N N . ASN A 1 90 ? -15.125 6.605 14.625 1 97.69 90 ASN A N 1
ATOM 728 C CA . ASN A 1 90 ? -15.023 7.141 15.977 1 97.69 90 ASN A CA 1
ATOM 729 C C . ASN A 1 90 ? -13.578 7.176 16.453 1 97.69 90 ASN A C 1
ATOM 731 O O . ASN A 1 90 ? -13.18 8.094 17.188 1 97.69 90 ASN A O 1
ATOM 735 N N . HIS A 1 91 ? -12.922 6.16 16.094 1 96.69 91 HIS A N 1
ATOM 736 C CA . HIS A 1 91 ? -11.516 6.137 16.484 1 96.69 91 HIS A CA 1
ATOM 737 C C . HIS A 1 91 ? -10.766 7.328 15.906 1 96.69 91 HIS A C 1
ATOM 739 O O . HIS A 1 91 ? -10.102 8.07 16.641 1 96.69 91 HIS A O 1
ATOM 745 N N . ALA A 1 92 ? -10.883 7.551 14.656 1 97.12 92 ALA A N 1
ATOM 746 C CA . ALA A 1 92 ? -10.219 8.672 13.992 1 97.12 92 ALA A CA 1
ATOM 747 C C . ALA A 1 92 ? -10.734 10.008 14.531 1 97.12 92 ALA A C 1
ATOM 749 O O . ALA A 1 92 ? -9.969 10.961 14.68 1 97.12 92 ALA A O 1
ATOM 750 N N . LEU A 1 93 ? -12.008 10.055 14.789 1 98.38 93 LEU A N 1
ATOM 751 C CA . LEU A 1 93 ? -12.609 11.273 15.32 1 98.38 93 LEU A CA 1
ATOM 752 C C . LEU A 1 93 ? -11.961 11.664 16.641 1 98.38 93 LEU A C 1
ATOM 754 O O . LEU A 1 93 ? -11.555 12.812 16.828 1 98.38 93 LEU A O 1
ATOM 758 N N . ARG A 1 94 ? -11.844 10.734 17.484 1 98.19 94 ARG A N 1
ATOM 759 C CA . ARG A 1 94 ? -11.234 10.984 18.797 1 98.19 94 ARG A CA 1
ATOM 760 C C . ARG A 1 94 ? -9.789 11.43 18.656 1 98.19 94 ARG A C 1
ATOM 762 O O . ARG A 1 94 ? -9.359 12.391 19.297 1 98.19 94 ARG A O 1
ATOM 769 N N . GLU A 1 95 ? -9.07 10.695 17.844 1 97.69 95 GLU A N 1
ATOM 770 C CA . GLU A 1 95 ? -7.668 11.039 17.625 1 97.69 95 GLU A CA 1
ATOM 771 C C . GLU A 1 95 ? -7.523 12.453 17.078 1 97.69 95 GLU A C 1
ATOM 773 O O . GLU A 1 95 ? -6.688 13.227 17.562 1 97.69 95 GLU A O 1
ATOM 778 N N . LEU A 1 96 ? -8.258 12.789 16.156 1 98.69 96 LEU A N 1
ATOM 779 C CA . LEU A 1 96 ? -8.203 14.102 15.516 1 98.69 96 LEU A CA 1
ATOM 780 C C . LEU A 1 96 ? -8.594 15.195 16.5 1 98.69 96 LEU A C 1
ATOM 782 O O . LEU A 1 96 ? -7.938 16.234 16.562 1 98.69 96 LEU A O 1
ATOM 786 N N . LYS A 1 97 ? -9.617 14.961 17.188 1 98.38 97 LYS A N 1
ATOM 787 C CA . LYS A 1 97 ? -10.062 15.961 18.156 1 98.38 97 LYS A CA 1
ATOM 788 C C . LYS A 1 97 ? -9 16.203 19.219 1 98.38 97 LYS A C 1
ATOM 790 O O . LYS A 1 97 ? -8.703 17.344 19.562 1 98.38 97 LYS A O 1
ATOM 795 N N . ASN A 1 98 ? -8.508 15.141 19.75 1 98.38 98 ASN A N 1
ATOM 796 C CA . ASN A 1 98 ? -7.465 15.281 20.75 1 98.38 98 ASN A CA 1
ATOM 797 C C . ASN A 1 98 ? -6.25 16.031 20.203 1 98.38 98 ASN A C 1
ATOM 799 O O . ASN A 1 98 ? -5.711 16.906 20.875 1 98.38 98 ASN A O 1
ATOM 803 N N . ALA A 1 99 ? -5.855 15.617 19.078 1 98.12 99 ALA A N 1
ATOM 804 C CA . ALA A 1 99 ? -4.703 16.266 18.453 1 98.12 99 ALA A CA 1
ATOM 805 C C . ALA A 1 99 ? -4.992 17.734 18.172 1 98.12 99 ALA A C 1
ATOM 807 O O . ALA A 1 99 ? -4.121 18.594 18.359 1 98.12 99 ALA A O 1
ATOM 808 N N . TYR A 1 100 ? -6.176 18 17.75 1 98.06 100 TYR A N 1
ATOM 809 C CA . TYR A 1 100 ? -6.578 19.375 17.453 1 98.06 100 TYR A CA 1
ATOM 810 C C . TYR A 1 100 ? -6.562 20.234 18.703 1 98.06 100 TYR A C 1
ATOM 812 O O . TYR A 1 100 ? -6.105 21.375 18.672 1 98.06 100 TYR A O 1
ATOM 820 N N . GLN A 1 101 ? -7.02 19.688 19.734 1 97.38 101 GLN A N 1
ATOM 821 C CA . GLN A 1 101 ? -6.996 20.391 21.016 1 97.38 101 GLN A CA 1
ATOM 822 C C . GLN A 1 101 ? -5.566 20.719 21.438 1 97.38 101 GLN A C 1
ATOM 824 O O . GLN A 1 101 ? -5.277 21.859 21.844 1 97.38 101 GLN A O 1
ATOM 829 N N . ASN A 1 102 ? -4.77 19.75 21.391 1 97.19 102 ASN A N 1
ATOM 830 C CA . ASN A 1 102 ? -3.365 19.984 21.719 1 97.19 102 ASN A CA 1
ATOM 831 C C . ASN A 1 102 ? -2.754 21.047 20.812 1 97.19 102 ASN A C 1
ATOM 833 O O . ASN A 1 102 ? -1.991 21.891 21.266 1 97.19 102 ASN A O 1
ATOM 837 N N . PHE A 1 103 ? -3.059 20.938 19.578 1 97.5 103 PHE A N 1
ATOM 838 C CA . PHE A 1 103 ? -2.594 21.891 18.578 1 97.5 103 PHE A CA 1
ATOM 839 C C . PHE A 1 103 ? -3.043 23.312 18.922 1 97.5 103 PHE A C 1
ATOM 841 O O . PHE A 1 103 ? -2.252 24.25 18.859 1 97.5 103 PHE A O 1
ATOM 848 N N . GLN A 1 104 ? -4.277 23.406 19.297 1 96.56 104 GLN A N 1
ATOM 849 C CA . GLN A 1 104 ? -4.816 24.703 19.672 1 96.56 104 GLN A CA 1
ATOM 850 C C . GLN A 1 104 ? -4.117 25.25 20.906 1 96.56 104 GLN A C 1
ATOM 852 O O . GLN A 1 104 ? -3.803 26.453 20.984 1 96.56 104 GLN A O 1
ATOM 857 N N . PHE A 1 105 ? -3.885 24.484 21.797 1 94.69 105 PHE A N 1
ATOM 858 C CA . PHE A 1 105 ? -3.217 24.875 23.031 1 94.69 105 PHE A CA 1
ATOM 859 C C . PHE A 1 105 ? -1.795 25.344 22.766 1 94.69 105 PHE A C 1
ATOM 861 O O . PHE A 1 105 ? -1.369 26.391 23.266 1 94.69 105 PHE A O 1
ATOM 868 N N . GLU A 1 106 ? -1.16 24.609 22 1 94.69 106 GLU A N 1
ATOM 869 C CA . GLU A 1 106 ? 0.244 24.891 21.703 1 94.69 106 GLU A CA 1
ATOM 870 C C . GLU A 1 106 ? 0.399 26.172 20.906 1 94.69 106 GLU A C 1
ATOM 872 O O . GLU A 1 106 ? 1.43 26.844 21 1 94.69 106 GLU A O 1
ATOM 877 N N . ASN A 1 107 ? -0.627 26.469 20.188 1 93.94 107 ASN A N 1
ATOM 878 C CA . ASN A 1 107 ? -0.504 27.609 19.297 1 93.94 107 ASN A CA 1
ATOM 879 C C . ASN A 1 107 ? -1.391 28.766 19.734 1 93.94 107 ASN A C 1
ATOM 881 O O . ASN A 1 107 ? -1.58 29.734 19 1 93.94 107 ASN A O 1
ATOM 885 N N . ASP A 1 108 ? -1.987 28.625 20.969 1 89.81 108 ASP A N 1
ATOM 886 C CA . ASP A 1 108 ? -2.779 29.672 21.609 1 89.81 108 ASP A CA 1
ATOM 887 C C . ASP A 1 108 ? -3.955 30.078 20.734 1 89.81 108 ASP A C 1
ATOM 889 O O . ASP A 1 108 ? -4.211 31.281 20.562 1 89.81 108 ASP A O 1
ATOM 893 N N . LEU A 1 109 ? -4.504 29.172 20.047 1 84.31 109 LEU A N 1
ATOM 894 C CA . LEU A 1 109 ? -5.648 29.453 19.188 1 84.31 109 LEU A CA 1
ATOM 895 C C . LEU A 1 109 ? -6.953 29.406 19.984 1 84.31 109 LEU A C 1
ATOM 897 O O . LEU A 1 109 ? -8.008 29.797 19.469 1 84.31 109 LEU A O 1
ATOM 901 N N . ASP A 1 110 ? -6.938 28.859 21.25 1 71.75 110 ASP A N 1
ATOM 902 C CA . ASP A 1 110 ? -8.133 28.734 22.078 1 71.75 110 ASP A CA 1
ATOM 903 C C . ASP A 1 110 ? -8.57 30.109 22.594 1 71.75 110 ASP A C 1
ATOM 905 O O . ASP A 1 110 ? -9.562 30.203 23.328 1 71.75 110 ASP A O 1
ATOM 909 N N . ASP A 1 111 ? -8.367 31.266 21.891 1 52.34 111 ASP A N 1
ATOM 910 C CA . ASP A 1 111 ? -8.977 32.406 22.547 1 52.34 111 ASP A CA 1
ATOM 911 C C . ASP A 1 111 ? -10.5 32.375 22.453 1 52.34 111 ASP A C 1
ATOM 913 O O . ASP A 1 111 ? -11.047 31.906 21.438 1 52.34 111 ASP A O 1
ATOM 917 N N . MET B 1 1 ? 14.906 6.516 15.531 1 41.53 1 MET B N 1
ATOM 918 C CA . MET B 1 1 ? 14.25 5.211 15.633 1 41.53 1 MET B CA 1
ATOM 919 C C . MET B 1 1 ? 14.664 4.309 14.469 1 4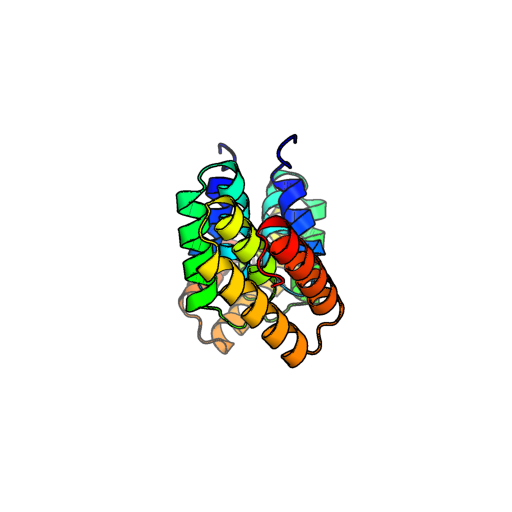1.53 1 MET B C 1
ATOM 921 O O . MET B 1 1 ? 14.93 4.789 13.367 1 41.53 1 MET B O 1
ATOM 925 N N . SER B 1 2 ? 15.219 3.305 14.75 1 49 2 SER B N 1
ATOM 926 C CA . SER B 1 2 ? 15.734 2.393 13.734 1 49 2 SER B CA 1
ATOM 927 C C . SER B 1 2 ? 14.711 2.154 12.633 1 49 2 SER B C 1
ATOM 929 O O . SER B 1 2 ? 13.555 1.812 12.906 1 49 2 SER B O 1
ATOM 931 N N . LYS B 1 3 ? 14.961 2.65 11.547 1 65.88 3 LYS B N 1
ATOM 932 C CA . LYS B 1 3 ? 14.023 2.617 10.43 1 65.88 3 LYS B CA 1
ATOM 933 C C . LYS B 1 3 ? 13.609 1.187 10.094 1 65.88 3 LYS B C 1
ATOM 935 O O . LYS B 1 3 ? 14.453 0.293 10.016 1 65.88 3 LYS B O 1
ATOM 940 N N . MET B 1 4 ? 12.391 0.96 10.391 1 76.31 4 MET B N 1
ATOM 941 C CA . MET B 1 4 ? 11.82 -0.342 10.055 1 76.31 4 MET B CA 1
ATOM 942 C C . MET B 1 4 ? 12.43 -0.895 8.773 1 76.31 4 MET B C 1
ATOM 944 O O . MET B 1 4 ? 12.711 -0.14 7.844 1 76.31 4 MET B O 1
ATOM 948 N N . SER B 1 5 ? 12.727 -2.178 8.82 1 89.25 5 SER B N 1
ATOM 949 C CA . SER B 1 5 ? 13.094 -2.826 7.57 1 89.25 5 SER B CA 1
ATOM 950 C C . SER B 1 5 ? 11.953 -2.771 6.562 1 89.25 5 SER B C 1
ATOM 952 O O . SER B 1 5 ? 10.828 -2.404 6.914 1 89.25 5 SER B O 1
ATOM 954 N N . ARG B 1 6 ? 12.156 -3.098 5.383 1 89.94 6 ARG B N 1
ATOM 955 C CA . ARG B 1 6 ? 11.133 -3.189 4.348 1 89.94 6 ARG B CA 1
ATOM 956 C C . ARG B 1 6 ? 10.039 -4.172 4.742 1 89.94 6 ARG B C 1
ATOM 958 O O . ARG B 1 6 ? 8.852 -3.879 4.598 1 89.94 6 ARG B O 1
ATOM 965 N N . LEU B 1 7 ? 10.492 -5.242 5.23 1 93.62 7 LEU B N 1
ATOM 966 C CA . LEU B 1 7 ? 9.555 -6.281 5.641 1 93.62 7 LEU B CA 1
ATOM 967 C C . LEU B 1 7 ? 8.656 -5.793 6.773 1 93.62 7 LEU B C 1
ATOM 969 O O . LEU B 1 7 ? 7.441 -6 6.742 1 93.62 7 LEU B O 1
ATOM 973 N N . GLU B 1 8 ? 9.242 -5.191 7.734 1 94.44 8 GLU B N 1
ATOM 974 C CA . GLU B 1 8 ? 8.484 -4.664 8.867 1 94.44 8 GLU B CA 1
ATOM 975 C C . GLU B 1 8 ? 7.492 -3.598 8.414 1 94.44 8 GLU B C 1
ATOM 977 O O . GLU B 1 8 ? 6.363 -3.539 8.906 1 94.44 8 GLU B O 1
ATOM 982 N N . MET B 1 9 ? 7.922 -2.812 7.543 1 94.44 9 MET B N 1
ATOM 983 C CA . MET B 1 9 ? 7.055 -1.768 7.004 1 94.44 9 MET B CA 1
ATOM 984 C C . MET B 1 9 ? 5.863 -2.373 6.273 1 94.44 9 MET B C 1
ATOM 986 O O . MET B 1 9 ? 4.719 -1.971 6.496 1 94.44 9 MET B O 1
ATOM 990 N N . LEU B 1 10 ? 6.066 -3.324 5.449 1 96.69 10 LEU B N 1
ATOM 991 C CA . LEU B 1 10 ? 5 -3.961 4.68 1 96.69 10 LEU B CA 1
ATOM 992 C C . LEU B 1 10 ? 4.023 -4.68 5.605 1 96.69 10 LEU B C 1
ATOM 994 O O . LEU B 1 10 ? 2.811 -4.641 5.379 1 96.69 10 LEU B O 1
ATOM 998 N N . LYS B 1 11 ? 4.574 -5.273 6.574 1 97.12 11 LYS B N 1
ATOM 999 C CA . LYS B 1 11 ? 3.705 -5.918 7.559 1 97.12 11 LYS B CA 1
ATOM 1000 C C . LYS B 1 11 ? 2.818 -4.895 8.258 1 97.12 11 LYS B C 1
ATOM 1002 O O . LYS B 1 11 ? 1.632 -5.141 8.484 1 97.12 11 LYS B O 1
ATOM 1007 N N . SER B 1 12 ? 3.443 -3.785 8.578 1 96.12 12 SER B N 1
ATOM 1008 C CA . SER B 1 12 ? 2.67 -2.732 9.227 1 96.12 12 SER B CA 1
ATOM 1009 C C . SER B 1 12 ? 1.555 -2.227 8.32 1 96.12 12 SER B C 1
ATOM 1011 O O . SER B 1 12 ? 0.475 -1.868 8.797 1 96.12 12 SER B O 1
ATOM 1013 N N . PHE B 1 13 ? 1.764 -2.186 7.023 1 96.81 13 PHE B N 1
ATOM 1014 C CA . PHE B 1 13 ? 0.739 -1.753 6.078 1 96.81 13 PHE B CA 1
ATOM 1015 C C . PHE B 1 13 ? -0.457 -2.697 6.109 1 96.81 13 PHE B C 1
ATOM 1017 O O . PHE B 1 13 ? -1.606 -2.252 6.094 1 96.81 13 PHE B O 1
ATOM 1024 N N . THR B 1 14 ? -0.171 -3.98 6.113 1 97.81 14 THR B N 1
ATOM 1025 C CA . THR B 1 14 ? -1.259 -4.953 6.137 1 97.81 14 THR B CA 1
ATOM 1026 C C . THR B 1 14 ? -2.066 -4.832 7.426 1 97.81 14 THR B C 1
ATOM 1028 O O . THR B 1 14 ? -3.275 -5.078 7.43 1 97.81 14 THR B O 1
ATOM 1031 N N . GLU B 1 15 ? -1.456 -4.414 8.531 1 96.56 15 GLU B N 1
ATOM 1032 C CA . GLU B 1 15 ? -2.137 -4.195 9.805 1 96.56 15 GLU B CA 1
ATOM 1033 C C . GLU B 1 15 ? -2.986 -2.93 9.766 1 96.56 15 GLU B C 1
ATOM 1035 O O . GLU B 1 15 ? -4.09 -2.9 10.312 1 96.56 15 GLU B O 1
ATOM 1040 N N . GLN B 1 16 ? -2.457 -1.97 9.148 1 92.88 16 GLN B N 1
ATOM 1041 C CA . GLN B 1 16 ? -3.145 -0.684 9.094 1 92.88 16 GLN B CA 1
ATOM 1042 C C . GLN B 1 16 ? -4.355 -0.747 8.164 1 92.88 16 GLN B C 1
ATOM 1044 O O . GLN B 1 16 ? -5.402 -0.171 8.461 1 92.88 16 GLN B O 1
ATOM 1049 N N . GLU B 1 17 ? -4.16 -1.446 7.078 1 95.75 17 GLU B N 1
ATOM 1050 C CA . GLU B 1 17 ? -5.246 -1.578 6.113 1 95.75 17 GLU B CA 1
ATOM 1051 C C . GLU B 1 17 ? -5.387 -3.02 5.629 1 95.75 17 GLU B C 1
ATOM 1053 O O . GLU B 1 17 ? -5.07 -3.326 4.48 1 95.75 17 GLU B O 1
ATOM 1058 N N . PRO B 1 18 ? -6.02 -3.836 6.414 1 97 18 PRO B N 1
ATOM 1059 C CA . PRO B 1 18 ? -6.086 -5.262 6.094 1 97 18 PRO B CA 1
ATOM 1060 C C . PRO B 1 18 ? -7.02 -5.559 4.922 1 97 18 PRO B C 1
ATOM 1062 O O . PRO B 1 18 ? -6.949 -6.641 4.328 1 97 18 PRO B O 1
ATOM 1065 N N . GLU B 1 19 ? -7.898 -4.594 4.57 1 96.75 19 GLU B N 1
ATOM 1066 C CA . GLU B 1 19 ? -8.852 -4.844 3.494 1 96.75 19 GLU B CA 1
ATOM 1067 C C . GLU B 1 19 ? -8.312 -4.371 2.15 1 96.75 19 GLU B C 1
ATOM 1069 O O . GLU B 1 19 ? -9 -4.453 1.132 1 96.75 19 GLU B O 1
ATOM 1074 N N . ASN B 1 20 ? -7.121 -3.92 2.158 1 96.5 20 ASN B N 1
ATOM 1075 C CA . ASN B 1 20 ? -6.449 -3.492 0.937 1 96.5 20 ASN B CA 1
ATOM 1076 C C . ASN B 1 20 ? -5.586 -4.605 0.352 1 96.5 20 ASN B C 1
ATOM 1078 O O . ASN B 1 20 ? -4.516 -4.91 0.881 1 96.5 20 ASN B O 1
ATOM 1082 N N . PRO B 1 21 ? -5.98 -5.184 -0.764 1 98 21 PRO B N 1
ATOM 1083 C CA 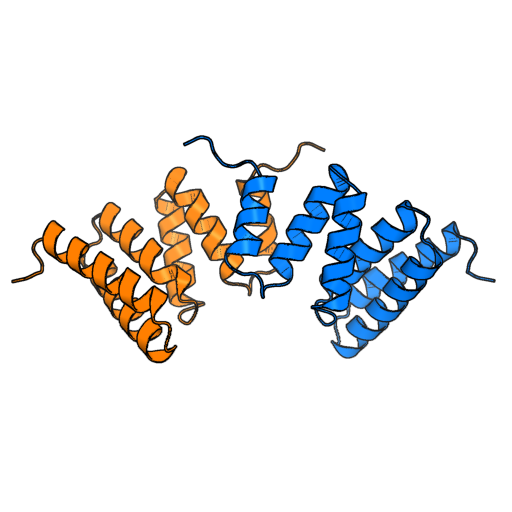. PRO B 1 21 ? -5.234 -6.328 -1.296 1 98 21 PRO B CA 1
ATOM 1084 C C . PRO B 1 21 ? -3.824 -5.953 -1.748 1 98 21 PRO B C 1
ATOM 1086 O O . PRO B 1 21 ? -2.92 -6.793 -1.718 1 98 21 PRO B O 1
ATOM 1089 N N . PHE B 1 22 ? -3.627 -4.75 -2.076 1 97.81 22 PHE B N 1
ATOM 1090 C CA . PHE B 1 22 ? -2.312 -4.316 -2.531 1 97.81 22 PHE B CA 1
ATOM 1091 C C . PHE B 1 22 ? -1.262 -4.543 -1.452 1 97.81 22 PHE B C 1
ATOM 1093 O O . PHE B 1 22 ? -0.127 -4.918 -1.751 1 97.81 22 PHE B O 1
ATOM 1100 N N . ASN B 1 23 ? -1.611 -4.305 -0.229 1 97.88 23 ASN B N 1
ATOM 1101 C CA . ASN B 1 23 ? -0.668 -4.473 0.871 1 97.88 23 ASN B CA 1
ATOM 1102 C C . ASN B 1 23 ? -0.235 -5.926 1.023 1 97.88 23 ASN B C 1
ATOM 1104 O O . ASN B 1 23 ? 0.948 -6.211 1.22 1 97.88 23 ASN B O 1
ATOM 1108 N N . TRP B 1 24 ? -1.151 -6.801 0.884 1 98.31 24 TRP B N 1
ATOM 1109 C CA . TRP B 1 24 ? -0.853 -8.227 0.962 1 98.31 24 TRP B CA 1
ATOM 1110 C C . TRP B 1 24 ? -0.036 -8.68 -0.243 1 98.31 24 TRP B C 1
ATOM 1112 O O . TRP B 1 24 ? 0.886 -9.484 -0.109 1 98.31 24 TRP B O 1
ATOM 1122 N N . TYR B 1 25 ? -0.375 -8.156 -1.39 1 98.19 25 TYR B N 1
ATOM 1123 C CA . TYR B 1 25 ? 0.347 -8.461 -2.621 1 98.19 25 TYR B CA 1
ATOM 1124 C C . TYR B 1 25 ? 1.804 -8.023 -2.521 1 98.19 25 TYR B C 1
ATOM 1126 O O . TYR B 1 25 ? 2.713 -8.789 -2.838 1 98.19 25 TYR B O 1
ATOM 1134 N N . ALA B 1 26 ? 1.979 -6.785 -2.016 1 97.25 26 ALA B N 1
ATOM 1135 C CA . ALA B 1 26 ? 3.334 -6.258 -1.852 1 97.25 26 ALA B CA 1
ATOM 1136 C C . ALA B 1 26 ? 4.137 -7.109 -0.871 1 97.25 26 ALA B C 1
ATOM 1138 O O . ALA B 1 26 ? 5.312 -7.387 -1.101 1 97.25 26 ALA B O 1
ATOM 1139 N N . LEU B 1 27 ? 3.535 -7.57 0.156 1 97.69 27 LEU B N 1
ATOM 1140 C CA . LEU B 1 27 ? 4.199 -8.414 1.146 1 97.69 27 LEU B CA 1
ATOM 1141 C C . LEU B 1 27 ? 4.539 -9.773 0.557 1 97.69 27 LEU B C 1
ATOM 1143 O O . LEU B 1 27 ? 5.621 -10.312 0.804 1 97.69 27 LEU B O 1
ATOM 1147 N N . ALA B 1 28 ? 3.668 -10.328 -0.205 1 98.19 28 ALA B N 1
ATOM 1148 C CA . ALA B 1 28 ? 3.91 -11.609 -0.87 1 98.19 28 ALA B CA 1
ATOM 1149 C C . ALA B 1 28 ? 5.113 -11.523 -1.803 1 98.19 28 ALA B C 1
ATOM 1151 O O . ALA B 1 28 ? 5.953 -12.422 -1.831 1 98.19 28 ALA B O 1
ATOM 1152 N N . LEU B 1 29 ? 5.16 -10.391 -2.535 1 96.5 29 LEU B N 1
ATOM 1153 C CA . LEU B 1 29 ? 6.285 -10.18 -3.441 1 96.5 29 LEU B CA 1
ATOM 1154 C C . LEU B 1 29 ? 7.602 -10.125 -2.674 1 96.5 29 LEU B C 1
ATOM 1156 O O . LEU B 1 29 ? 8.617 -10.648 -3.135 1 96.5 29 LEU B O 1
ATOM 1160 N N . GLU B 1 30 ? 7.559 -9.484 -1.537 1 94.88 30 GLU B N 1
ATOM 1161 C CA . GLU B 1 30 ? 8.758 -9.375 -0.716 1 94.88 30 GLU B CA 1
ATOM 1162 C C . GLU B 1 30 ? 9.227 -10.742 -0.24 1 94.88 30 GLU B C 1
ATOM 1164 O O . GLU B 1 30 ? 10.43 -11.031 -0.248 1 94.88 30 GLU B O 1
ATOM 1169 N N . TYR B 1 31 ? 8.367 -11.578 0.053 1 96.56 31 TYR B N 1
ATOM 1170 C CA . TYR B 1 31 ? 8.688 -12.891 0.604 1 96.56 31 TYR B CA 1
ATOM 1171 C C . TYR B 1 31 ? 9.172 -13.836 -0.487 1 96.56 31 TYR B C 1
ATOM 1173 O O . TYR B 1 31 ? 9.789 -14.867 -0.198 1 96.56 31 TYR B O 1
ATOM 1181 N N . LYS B 1 32 ? 8.836 -13.484 -1.686 1 94.75 32 LYS B N 1
ATOM 1182 C CA . LYS B 1 32 ? 9.258 -14.344 -2.787 1 94.75 32 LYS B CA 1
ATOM 1183 C C . LYS B 1 32 ? 10.766 -14.586 -2.742 1 94.75 32 LYS B C 1
ATOM 1185 O O . LYS B 1 32 ? 11.234 -15.672 -3.082 1 94.75 32 LYS B O 1
ATOM 1190 N N . GLU B 1 33 ? 11.461 -13.57 -2.254 1 88.12 33 GLU B N 1
ATOM 1191 C CA . GLU B 1 33 ? 12.914 -13.648 -2.229 1 88.12 33 GLU B CA 1
ATOM 1192 C C . GLU B 1 33 ? 13.422 -14.062 -0.849 1 88.12 33 GLU B C 1
ATOM 1194 O O . GLU B 1 33 ? 14.609 -14.352 -0.68 1 88.12 33 GLU B O 1
ATOM 1199 N N . LEU B 1 34 ? 12.555 -14.109 0.11 1 92.94 34 LEU B N 1
ATOM 1200 C CA . LEU B 1 34 ? 12.977 -14.328 1.489 1 92.94 34 LEU B CA 1
ATOM 1201 C C . LEU B 1 34 ? 12.508 -15.688 1.993 1 92.94 34 LEU B C 1
ATOM 1203 O O . LEU B 1 34 ? 13.25 -16.391 2.695 1 92.94 34 LEU B O 1
ATOM 1207 N N . ASP B 1 35 ? 11.336 -15.977 1.681 1 94.81 35 ASP B N 1
ATOM 1208 C CA . ASP B 1 35 ? 10.672 -17.172 2.189 1 94.81 35 ASP B CA 1
ATOM 1209 C C . ASP B 1 35 ? 9.531 -17.609 1.264 1 94.81 35 ASP B C 1
ATOM 1211 O O . ASP B 1 35 ? 8.406 -17.125 1.399 1 94.81 35 ASP B O 1
ATOM 1215 N N . LEU B 1 36 ? 9.789 -18.562 0.487 1 94.81 36 LEU B N 1
ATOM 1216 C CA . LEU B 1 36 ? 8.859 -19 -0.548 1 94.81 36 LEU B CA 1
ATOM 1217 C C . LEU B 1 36 ? 7.578 -19.547 0.071 1 94.81 36 LEU B C 1
ATOM 1219 O O . LEU B 1 36 ? 6.488 -19.375 -0.478 1 94.81 36 LEU B O 1
ATOM 1223 N N . ASP B 1 37 ? 7.691 -20.203 1.137 1 95 37 ASP B N 1
ATOM 1224 C CA . ASP B 1 37 ? 6.516 -20.75 1.801 1 95 37 ASP B CA 1
ATOM 1225 C C . ASP B 1 37 ? 5.574 -19.641 2.266 1 95 37 ASP B C 1
ATOM 1227 O O . ASP B 1 37 ? 4.359 -19.734 2.07 1 95 37 ASP B O 1
ATOM 1231 N N . GLN B 1 38 ? 6.152 -18.672 2.838 1 96.81 38 GLN B N 1
ATOM 1232 C CA . GLN B 1 38 ? 5.34 -17.547 3.264 1 96.81 38 GLN B CA 1
ATOM 1233 C C . GLN B 1 38 ? 4.719 -16.828 2.066 1 96.81 38 GLN B C 1
ATOM 1235 O O . GLN B 1 38 ? 3.584 -16.359 2.139 1 96.81 38 GLN B O 1
ATOM 1240 N N . SER B 1 39 ? 5.488 -16.75 1.039 1 98 39 SER B N 1
ATOM 1241 C CA . SER B 1 39 ? 4.977 -16.125 -0.177 1 98 39 SER B CA 1
ATOM 1242 C C . SER B 1 39 ? 3.758 -16.875 -0.712 1 98 39 SER B C 1
ATOM 1244 O O . SER B 1 39 ? 2.732 -16.25 -1.02 1 98 39 SER B O 1
ATOM 1246 N N . ILE B 1 40 ? 3.848 -18.125 -0.722 1 97.38 40 ILE B N 1
ATOM 1247 C CA . ILE B 1 40 ? 2.756 -18.953 -1.217 1 97.38 40 ILE B CA 1
ATOM 1248 C C . ILE B 1 40 ? 1.528 -18.781 -0.324 1 97.38 40 ILE B C 1
ATOM 1250 O O . ILE B 1 40 ? 0.402 -18.688 -0.818 1 97.38 40 ILE B O 1
ATOM 1254 N N . GLU B 1 41 ? 1.762 -18.766 0.913 1 97.94 41 GLU B N 1
ATOM 1255 C CA . GLU B 1 41 ? 0.655 -18.578 1.846 1 97.94 41 GLU B CA 1
ATOM 1256 C C . GLU B 1 41 ? -0.054 -17.25 1.594 1 97.94 41 GLU B C 1
ATOM 1258 O O . GLU B 1 41 ? -1.286 -17.188 1.59 1 97.94 41 GLU B O 1
ATOM 1263 N N . LEU B 1 42 ? 0.714 -16.234 1.356 1 98.62 42 LEU B N 1
ATOM 1264 C CA . LEU B 1 42 ? 0.15 -14.906 1.137 1 98.62 42 LEU B CA 1
ATOM 1265 C C . LEU B 1 42 ? -0.551 -14.828 -0.215 1 98.62 42 LEU B C 1
ATOM 1267 O O . LEU B 1 42 ? -1.635 -14.25 -0.325 1 98.62 42 LEU B O 1
ATOM 1271 N N . PHE B 1 43 ? -0.005 -15.406 -1.218 1 98.69 43 PHE B N 1
ATOM 1272 C CA . PHE B 1 43 ? -0.671 -15.445 -2.516 1 98.69 43 PHE B CA 1
ATOM 1273 C C . PHE B 1 43 ? -1.954 -16.266 -2.443 1 98.69 43 PHE B C 1
ATOM 1275 O O . PHE B 1 43 ? -2.959 -15.906 -3.062 1 98.69 43 PHE B O 1
ATOM 1282 N N . SER B 1 44 ? -1.898 -17.328 -1.714 1 98.69 44 SER B N 1
ATOM 1283 C CA . SER B 1 44 ? -3.111 -18.125 -1.511 1 98.69 44 SER B CA 1
ATOM 1284 C C . SER B 1 44 ? -4.195 -17.297 -0.828 1 98.69 44 SER B C 1
ATOM 1286 O O . SER B 1 44 ? -5.363 -17.344 -1.222 1 98.69 44 SER B O 1
ATOM 1288 N N . LYS B 1 45 ? -3.777 -16.578 0.21 1 98.56 45 LYS B N 1
ATOM 1289 C CA . LYS B 1 45 ? -4.703 -15.664 0.878 1 98.56 45 LYS B CA 1
ATOM 1290 C C . LYS B 1 45 ? -5.312 -14.672 -0.11 1 98.56 45 LYS B C 1
ATOM 1292 O O . LYS B 1 45 ? -6.523 -14.445 -0.105 1 98.56 45 LYS B O 1
ATOM 1297 N N . LEU B 1 46 ? -4.523 -14.102 -0.956 1 98.88 46 LEU B N 1
ATOM 1298 C CA . LEU B 1 46 ? -4.965 -13.117 -1.942 1 98.88 46 LEU B CA 1
ATOM 1299 C C . LEU B 1 46 ? -5.965 -13.734 -2.916 1 98.88 46 LEU B C 1
ATOM 1301 O O . LEU B 1 46 ? -7.012 -13.148 -3.189 1 98.88 46 LEU B O 1
ATOM 1305 N N . LEU B 1 47 ? -5.684 -14.914 -3.379 1 98.75 47 LEU B N 1
ATOM 1306 C CA . LEU B 1 47 ? -6.527 -15.594 -4.355 1 98.75 47 LEU B CA 1
ATOM 1307 C C . LEU B 1 47 ? -7.875 -15.969 -3.746 1 98.75 47 LEU B C 1
ATOM 1309 O O . LEU B 1 47 ? -8.891 -15.992 -4.445 1 98.75 47 LEU B O 1
ATOM 1313 N N . LYS B 1 48 ? -7.867 -16.172 -2.494 1 98.62 48 LYS B N 1
ATOM 1314 C CA . LYS B 1 48 ? -9.078 -16.609 -1.804 1 98.62 48 LYS B CA 1
ATOM 1315 C C . LYS B 1 48 ? -9.891 -15.406 -1.322 1 98.62 48 LYS B C 1
ATOM 1317 O O . LYS B 1 48 ? -11.109 -15.352 -1.529 1 98.62 48 LYS B O 1
ATOM 1322 N N . GLN B 1 49 ? -9.281 -14.461 -0.705 1 98.62 49 GLN B N 1
ATOM 1323 C CA . GLN B 1 49 ? -9.977 -13.383 -0.01 1 98.62 49 GLN B CA 1
ATOM 1324 C C . GLN B 1 49 ? -10.172 -12.172 -0.921 1 98.62 49 GLN B C 1
ATOM 1326 O O . GLN B 1 49 ? -11.055 -11.344 -0.684 1 98.62 49 GLN B O 1
ATOM 1331 N N . PHE B 1 50 ? -9.367 -12.062 -1.924 1 98.62 50 PHE B N 1
ATOM 1332 C CA . PHE B 1 50 ? -9.445 -10.938 -2.852 1 98.62 50 PHE B CA 1
ATOM 1333 C C . PHE B 1 50 ? -9.367 -11.422 -4.293 1 98.62 50 PHE B C 1
ATOM 1335 O O . PHE B 1 50 ? -8.508 -10.977 -5.059 1 98.62 50 PHE B O 1
ATOM 1342 N N . PRO B 1 51 ? -10.312 -12.234 -4.703 1 98.69 51 PRO B N 1
ATOM 1343 C CA . PRO B 1 51 ? -10.211 -12.883 -6.012 1 98.69 51 PRO B CA 1
ATOM 1344 C C . PRO B 1 51 ? -10.32 -11.891 -7.168 1 98.69 51 PRO B C 1
ATOM 1346 O O . PRO B 1 51 ? -9.969 -12.219 -8.305 1 98.69 51 PRO B O 1
ATOM 1349 N N . ALA B 1 52 ? -10.773 -10.656 -6.961 1 98.44 52 ALA B N 1
ATOM 1350 C CA . ALA B 1 52 ? -10.953 -9.688 -8.039 1 98.44 52 ALA B CA 1
ATOM 1351 C C . ALA B 1 52 ? -9.695 -8.844 -8.227 1 98.44 52 ALA B C 1
ATOM 1353 O O . ALA B 1 52 ? -9.594 -8.062 -9.172 1 98.44 52 ALA B O 1
ATOM 1354 N N . TYR B 1 53 ? -8.719 -9.031 -7.332 1 98.12 53 TYR B N 1
ATOM 1355 C CA . TYR B 1 53 ? -7.48 -8.266 -7.441 1 98.12 53 TYR B CA 1
ATOM 1356 C C . TYR B 1 53 ? -6.539 -8.883 -8.469 1 98.12 53 TYR B C 1
ATOM 1358 O O . TYR B 1 53 ? -5.73 -9.75 -8.125 1 98.12 53 TYR B O 1
ATOM 1366 N N . LEU B 1 54 ? -6.457 -8.344 -9.609 1 98.44 54 LEU B N 1
ATOM 1367 C CA . LEU B 1 54 ? -5.887 -8.922 -10.82 1 98.44 54 LEU B CA 1
ATOM 1368 C C . LEU B 1 54 ? -4.371 -9.031 -10.703 1 98.44 54 LEU B C 1
ATOM 1370 O O . LEU B 1 54 ? -3.779 -10.023 -11.148 1 98.44 54 LEU B O 1
ATOM 1374 N N . PRO B 1 55 ? -3.686 -8.117 -10.086 1 97.56 55 PRO B N 1
ATOM 1375 C CA . PRO B 1 55 ? -2.225 -8.172 -10.016 1 97.56 55 PRO B CA 1
ATOM 1376 C C . PRO B 1 55 ? -1.708 -9.461 -9.398 1 97.56 55 PRO B C 1
ATOM 1378 O O . PRO B 1 55 ? -0.559 -9.852 -9.625 1 97.56 55 PRO B O 1
ATOM 1381 N N . THR B 1 56 ? -2.475 -10.195 -8.695 1 98.56 56 THR B N 1
ATOM 1382 C CA . THR B 1 56 ? -2.074 -11.375 -7.934 1 98.56 56 THR B CA 1
ATOM 1383 C C . THR B 1 56 ? -1.753 -12.531 -8.875 1 98.56 56 THR B C 1
ATOM 1385 O O . THR B 1 56 ? -0.826 -13.305 -8.617 1 98.56 56 THR B O 1
ATOM 1388 N N . TYR B 1 57 ? -2.369 -12.594 -9.922 1 98.75 57 TYR B N 1
ATOM 1389 C CA . TYR B 1 57 ? -2.516 -13.867 -10.633 1 98.75 57 TYR B CA 1
ATOM 1390 C C . TYR B 1 57 ? -1.227 -14.234 -11.359 1 98.75 57 TYR B C 1
ATOM 1392 O O . TYR B 1 57 ? -0.75 -15.367 -11.25 1 98.75 57 TYR B O 1
ATOM 1400 N N . TYR B 1 58 ? -0.63 -13.336 -12.031 1 98.12 58 TYR B N 1
ATOM 1401 C CA . TYR B 1 58 ? 0.606 -13.648 -12.734 1 98.12 58 TYR B CA 1
ATOM 1402 C C . TYR B 1 58 ? 1.701 -14.062 -11.766 1 98.12 58 TYR B C 1
ATOM 1404 O O . TYR B 1 58 ? 2.312 -15.125 -11.922 1 98.12 58 TYR B O 1
ATOM 1412 N N . GLN B 1 59 ? 1.872 -13.273 -10.758 1 97.44 59 GLN B N 1
ATOM 1413 C CA . GLN B 1 59 ? 2.945 -13.523 -9.797 1 97.44 59 GLN B CA 1
ATOM 1414 C C . GLN B 1 59 ? 2.686 -14.805 -9.008 1 97.44 59 GLN B C 1
ATOM 1416 O O . GLN B 1 59 ? 3.605 -15.586 -8.766 1 97.44 59 GLN B O 1
ATOM 1421 N N . ALA B 1 60 ? 1.42 -14.984 -8.594 1 98.56 60 ALA B N 1
ATOM 1422 C CA . ALA B 1 60 ? 1.074 -16.188 -7.859 1 98.56 60 ALA B CA 1
ATOM 1423 C C . ALA B 1 60 ? 1.339 -17.438 -8.703 1 98.56 60 ALA B C 1
ATOM 1425 O O . ALA B 1 60 ? 1.97 -18.391 -8.234 1 98.56 60 ALA B O 1
ATOM 1426 N N . ALA B 1 61 ? 0.9 -17.406 -9.922 1 98.62 61 ALA B N 1
ATOM 1427 C CA . ALA B 1 61 ? 1.086 -18.562 -10.789 1 98.62 61 ALA B CA 1
ATOM 1428 C C . ALA B 1 61 ? 2.566 -18.891 -10.953 1 98.62 61 ALA B C 1
ATOM 1430 O O . ALA B 1 61 ? 2.957 -20.062 -10.891 1 98.62 61 ALA B O 1
ATOM 1431 N N . GLU B 1 62 ? 3.357 -17.875 -11.094 1 96.94 62 GLU B N 1
ATOM 1432 C CA . GLU B 1 62 ? 4.797 -18.094 -11.242 1 96.94 62 GLU B CA 1
ATOM 1433 C C . GLU B 1 62 ? 5.387 -18.75 -9.992 1 96.94 62 GLU B C 1
ATOM 1435 O O . GLU B 1 62 ? 6.188 -19.672 -10.102 1 96.94 62 GLU B O 1
ATOM 1440 N N . VAL B 1 63 ? 5.004 -18.266 -8.875 1 97.31 63 VAL B N 1
ATOM 1441 C CA . VAL B 1 63 ? 5.551 -18.781 -7.621 1 97.31 63 VAL B CA 1
ATOM 1442 C C . VAL B 1 63 ? 5.125 -20.234 -7.426 1 97.31 63 VAL B C 1
ATOM 1444 O O . VAL B 1 63 ? 5.941 -21.078 -7.039 1 97.31 63 VAL B O 1
ATOM 1447 N N . PHE B 1 64 ? 3.916 -20.562 -7.73 1 97.88 64 PHE B N 1
ATOM 1448 C CA . PHE B 1 64 ? 3.424 -21.922 -7.605 1 97.88 64 PHE B CA 1
ATOM 1449 C C . PHE B 1 64 ? 4.141 -22.844 -8.586 1 97.88 64 PHE B C 1
ATOM 1451 O O . PHE B 1 64 ? 4.508 -23.969 -8.227 1 97.88 64 PHE B O 1
ATOM 1458 N N . ALA B 1 65 ? 4.363 -22.359 -9.734 1 95.94 65 ALA B N 1
ATOM 1459 C CA . ALA B 1 65 ? 5.086 -23.141 -10.719 1 95.94 65 ALA B CA 1
ATOM 1460 C C . ALA B 1 65 ? 6.52 -23.406 -10.273 1 95.94 65 ALA B C 1
ATOM 1462 O O . ALA B 1 65 ? 7.016 -24.531 -10.383 1 95.94 65 ALA B O 1
ATOM 1463 N N . ASP B 1 66 ? 7.098 -22.375 -9.742 1 93.06 66 ASP B N 1
ATOM 1464 C CA . ASP B 1 66 ? 8.484 -22.484 -9.289 1 93.06 66 ASP B CA 1
ATOM 1465 C C . ASP B 1 66 ? 8.609 -23.516 -8.172 1 93.06 66 ASP B C 1
ATOM 1467 O O . ASP B 1 66 ? 9.656 -24.156 -8.023 1 93.06 66 ASP B O 1
ATOM 1471 N N . LEU B 1 67 ? 7.527 -23.734 -7.496 1 94.31 67 LEU B N 1
ATOM 1472 C CA . LEU B 1 67 ? 7.527 -24.672 -6.391 1 94.31 67 LEU B CA 1
ATOM 1473 C C . LEU B 1 67 ? 7.062 -26.047 -6.855 1 94.31 67 LEU B C 1
ATOM 1475 O O . LEU B 1 67 ? 6.898 -26.969 -6.043 1 94.31 67 LEU B O 1
ATOM 1479 N N . GLY B 1 68 ? 6.738 -26.141 -8.117 1 94.62 68 GLY B N 1
ATOM 1480 C CA . GLY B 1 68 ? 6.344 -27.422 -8.688 1 94.62 68 GLY B CA 1
ATOM 1481 C C . GLY B 1 68 ? 4.863 -27.719 -8.523 1 94.62 68 GLY B C 1
ATOM 1482 O O . GLY B 1 68 ? 4.418 -28.844 -8.773 1 94.62 68 GLY B O 1
ATOM 1483 N N . LYS B 1 69 ? 4.199 -26.781 -8.016 1 96.44 69 LYS B N 1
ATOM 1484 C CA . LYS B 1 69 ? 2.75 -26.922 -7.918 1 96.44 69 LYS B CA 1
ATOM 1485 C C . LYS B 1 69 ? 2.078 -26.594 -9.25 1 96.44 69 LYS B C 1
ATOM 1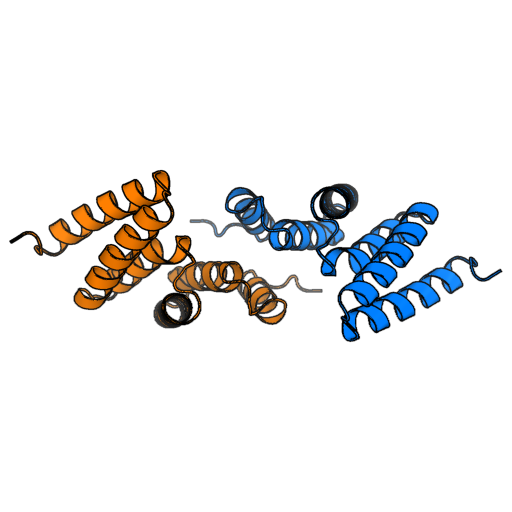487 O O . LYS B 1 69 ? 1.31 -25.641 -9.352 1 96.44 69 LYS B O 1
ATOM 1492 N N . ILE B 1 70 ? 2.195 -27.422 -10.148 1 97.44 70 ILE B N 1
ATOM 1493 C CA . ILE B 1 70 ? 1.919 -27.203 -11.562 1 97.44 70 ILE B CA 1
ATOM 1494 C C . ILE B 1 70 ? 0.411 -27.125 -11.789 1 97.44 70 ILE B C 1
ATOM 1496 O O . ILE B 1 70 ? -0.075 -26.234 -12.492 1 97.44 70 ILE B O 1
ATOM 1500 N N . SER B 1 71 ? -0.327 -28.031 -11.258 1 97.62 71 SER B N 1
ATOM 1501 C CA . SER B 1 71 ? -1.775 -28.031 -11.438 1 97.62 71 SER B CA 1
ATOM 1502 C C . SER B 1 71 ? -2.398 -26.75 -10.883 1 97.62 71 SER B C 1
ATOM 1504 O O . SER B 1 71 ? -3.242 -26.141 -11.531 1 97.62 71 SER B O 1
ATOM 1506 N N . GLU B 1 72 ? -1.955 -26.406 -9.719 1 98.31 72 GLU B N 1
ATOM 1507 C CA . GLU B 1 72 ? -2.457 -25.172 -9.117 1 98.31 72 GLU B CA 1
ATOM 1508 C C . GLU B 1 72 ? -2.078 -23.953 -9.953 1 98.31 72 GLU B C 1
ATOM 1510 O O . GLU B 1 72 ? -2.902 -23.062 -10.172 1 98.31 72 GLU B O 1
ATOM 1515 N N . ALA B 1 73 ? -0.848 -23.922 -10.383 1 98.44 73 ALA B N 1
ATOM 1516 C CA . ALA B 1 73 ? -0.385 -22.828 -11.227 1 98.44 73 ALA B CA 1
ATOM 1517 C C . ALA B 1 73 ? -1.232 -22.703 -12.484 1 98.44 73 ALA B C 1
ATOM 1519 O O . ALA B 1 73 ? -1.62 -21.594 -12.875 1 98.44 73 ALA B O 1
ATOM 1520 N N . ASN B 1 74 ? -1.521 -23.859 -13.055 1 98.31 74 ASN B N 1
ATOM 1521 C CA . ASN B 1 74 ? -2.357 -23.875 -14.25 1 98.31 74 ASN B CA 1
ATOM 1522 C C . ASN B 1 74 ? -3.713 -23.234 -14 1 98.31 74 ASN B C 1
ATOM 1524 O O . ASN B 1 74 ? -4.16 -22.391 -14.789 1 98.31 74 ASN B O 1
ATOM 1528 N N . GLY B 1 75 ? -4.297 -23.641 -12.883 1 98.62 75 GLY B N 1
ATOM 1529 C CA . GLY B 1 75 ? -5.578 -23.047 -12.516 1 98.62 75 GLY B CA 1
ATOM 1530 C C . GLY B 1 75 ? -5.496 -21.562 -12.266 1 98.62 75 GLY B C 1
ATOM 1531 O O . GLY B 1 75 ? -6.387 -20.812 -12.664 1 98.62 75 GLY B O 1
ATOM 1532 N N . ILE B 1 76 ? -4.5 -21.094 -11.672 1 98.81 76 ILE B N 1
ATOM 1533 C CA . ILE B 1 76 ? -4.316 -19.672 -11.344 1 98.81 76 ILE B CA 1
ATOM 1534 C C . ILE B 1 76 ? -4.176 -18.859 -12.633 1 98.81 76 ILE B C 1
ATOM 1536 O O . ILE B 1 76 ? -4.785 -17.797 -12.773 1 98.81 76 ILE B O 1
ATOM 1540 N N . TYR B 1 77 ? -3.357 -19.375 -13.633 1 98.69 77 TYR B N 1
ATOM 1541 C CA . TYR B 1 77 ? -3.234 -18.703 -14.922 1 98.69 77 TYR B CA 1
ATOM 1542 C C . TYR B 1 77 ? -4.59 -18.578 -15.609 1 98.69 77 TYR B C 1
ATOM 1544 O O . TYR B 1 77 ? -4.965 -17.5 -16.062 1 98.69 77 TYR B O 1
ATOM 1552 N N . ILE B 1 78 ? -5.309 -19.625 -15.617 1 98.62 78 ILE B N 1
ATOM 1553 C CA . ILE B 1 78 ? -6.594 -19.656 -16.297 1 98.62 78 ILE B CA 1
ATOM 1554 C C . ILE B 1 78 ? -7.551 -18.656 -15.656 1 98.62 78 ILE B C 1
ATOM 1556 O O . ILE B 1 78 ? -8.195 -17.859 -16.344 1 98.62 78 ILE B O 1
ATOM 1560 N N . ASN B 1 79 ? -7.629 -18.703 -14.352 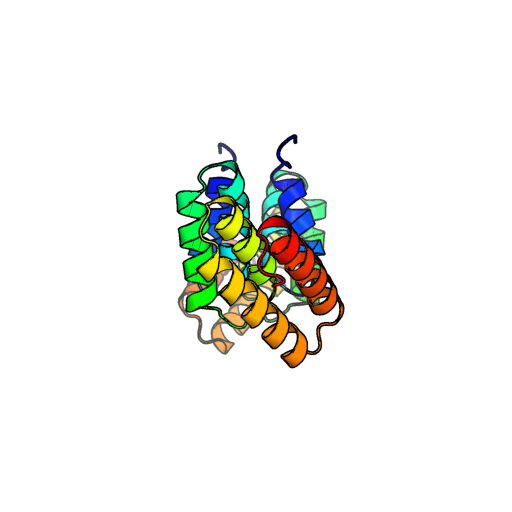1 98.81 79 ASN B N 1
ATOM 1561 C CA . ASN B 1 79 ? -8.5 -17.781 -13.633 1 98.81 79 ASN B CA 1
ATOM 1562 C C . ASN B 1 79 ? -8.078 -16.328 -13.844 1 98.81 79 ASN B C 1
ATOM 1564 O O . ASN B 1 79 ? -8.922 -15.438 -13.953 1 98.81 79 ASN B O 1
ATOM 1568 N N . GLY B 1 80 ? -6.742 -16.109 -13.859 1 98.88 80 GLY B N 1
ATOM 1569 C CA . GLY B 1 80 ? -6.242 -14.773 -14.117 1 98.88 80 GLY B CA 1
ATOM 1570 C C . GLY B 1 80 ? -6.605 -14.258 -15.5 1 98.88 80 GLY B C 1
ATOM 1571 O O . GLY B 1 80 ? -6.984 -13.094 -15.648 1 98.88 80 GLY B O 1
ATOM 1572 N N . ILE B 1 81 ? -6.508 -15.125 -16.469 1 98.81 81 ILE B N 1
ATOM 1573 C CA . ILE B 1 81 ? -6.852 -14.773 -17.844 1 98.81 81 ILE B CA 1
ATOM 1574 C C . ILE B 1 81 ? -8.336 -14.422 -17.922 1 98.81 81 ILE B C 1
ATOM 1576 O O . ILE B 1 81 ? -8.703 -13.398 -18.5 1 98.81 81 ILE B O 1
ATOM 1580 N N . LYS B 1 82 ? -9.156 -15.219 -17.312 1 98.81 82 LYS B N 1
ATOM 1581 C CA . LYS B 1 82 ? -10.594 -14.969 -17.297 1 98.81 82 LYS B CA 1
ATOM 1582 C C . LYS B 1 82 ? -10.914 -13.641 -16.625 1 98.81 82 LYS B C 1
ATOM 1584 O O . LYS B 1 82 ? -11.742 -12.867 -17.109 1 98.81 82 LYS B O 1
ATOM 1589 N N . LEU B 1 83 ? -10.297 -13.383 -15.547 1 98.75 83 LEU B N 1
ATOM 1590 C CA . LEU B 1 83 ? -10.531 -12.148 -14.805 1 98.75 83 LEU B CA 1
ATOM 1591 C C . LEU B 1 83 ? -10.102 -10.93 -15.617 1 98.75 83 LEU B C 1
ATOM 1593 O O . LEU B 1 83 ? -10.812 -9.93 -15.664 1 98.75 83 LEU B O 1
ATOM 1597 N N . ALA B 1 84 ? -8.93 -11.07 -16.219 1 98.69 84 ALA B N 1
ATOM 1598 C CA . ALA B 1 84 ? -8.438 -9.977 -17.047 1 98.69 84 ALA B CA 1
ATOM 1599 C C . ALA B 1 84 ? -9.414 -9.672 -18.188 1 98.69 84 ALA B C 1
ATOM 1601 O O . ALA B 1 84 ? -9.648 -8.5 -18.516 1 98.69 84 ALA B O 1
ATOM 1602 N N . GLN B 1 85 ? -9.938 -10.688 -18.75 1 98.69 85 GLN B N 1
ATOM 1603 C CA . GLN B 1 85 ? -10.953 -10.523 -19.797 1 98.69 85 GLN B CA 1
ATOM 1604 C C . GLN B 1 85 ? -12.195 -9.828 -19.25 1 98.69 85 GLN B C 1
ATOM 1606 O O . GLN B 1 85 ? -12.703 -8.883 -19.859 1 98.69 85 GLN B O 1
ATOM 1611 N N . SER B 1 86 ? -12.633 -10.289 -18.156 1 98.5 86 SER B N 1
ATOM 1612 C CA . SER B 1 86 ? -13.836 -9.734 -17.547 1 98.5 86 SER B CA 1
ATOM 1613 C C . SER B 1 86 ? -13.648 -8.273 -17.188 1 98.5 86 SER B C 1
ATOM 1615 O O . SER B 1 86 ? -14.586 -7.477 -17.266 1 98.5 86 SER B O 1
ATOM 1617 N N . GLN B 1 87 ? -12.477 -7.934 -16.797 1 98.12 87 GLN B N 1
ATOM 1618 C CA . GLN B 1 87 ? -12.188 -6.566 -16.391 1 98.12 87 GLN B CA 1
ATOM 1619 C C . GLN B 1 87 ? -11.734 -5.719 -17.578 1 98.12 87 GLN B C 1
ATOM 1621 O O . GLN B 1 87 ? -11.375 -4.551 -17.406 1 98.12 87 GLN B O 1
ATOM 1626 N N . GLN B 1 88 ? -11.695 -6.332 -18.719 1 98.12 88 GLN B N 1
ATOM 1627 C CA . GLN B 1 88 ? -11.297 -5.664 -19.953 1 98.12 88 GLN B CA 1
ATOM 1628 C C . GLN B 1 88 ? -9.938 -4.988 -19.781 1 98.12 88 GLN B C 1
ATOM 1630 O O . GLN B 1 88 ? -9.734 -3.865 -20.25 1 98.12 88 GLN B O 1
ATOM 1635 N N . ASN B 1 89 ? -9.047 -5.68 -19.031 1 97.88 89 ASN B N 1
ATOM 1636 C CA . ASN B 1 89 ? -7.664 -5.234 -18.875 1 97.88 89 ASN B CA 1
ATOM 1637 C C . ASN B 1 89 ? -6.75 -5.898 -19.906 1 97.88 89 ASN B C 1
ATOM 1639 O O . ASN B 1 89 ? -6.176 -6.957 -19.641 1 97.88 89 ASN B O 1
ATOM 1643 N N . ASN B 1 90 ? -6.488 -5.223 -20.922 1 97.69 90 ASN B N 1
ATOM 1644 C CA . ASN B 1 90 ? -5.797 -5.812 -22.062 1 97.69 90 ASN B CA 1
ATOM 1645 C C . ASN B 1 90 ? -4.316 -6.039 -21.781 1 97.69 90 ASN B C 1
ATOM 1647 O O . ASN B 1 90 ? -3.73 -7.016 -22.234 1 97.69 90 ASN B O 1
ATOM 1651 N N . HIS B 1 91 ? -3.812 -5.09 -21.109 1 96.75 91 HIS B N 1
ATOM 1652 C CA . HIS B 1 91 ? -2.406 -5.246 -20.766 1 96.75 91 HIS B CA 1
ATOM 1653 C C . HIS B 1 91 ? -2.186 -6.5 -19.922 1 96.75 91 HIS B C 1
ATOM 1655 O O . HIS B 1 91 ? -1.34 -7.336 -20.25 1 96.75 91 HIS B O 1
ATOM 1661 N N . ALA B 1 92 ? -2.93 -6.676 -18.891 1 97.12 92 ALA B N 1
ATOM 1662 C CA . ALA B 1 92 ? -2.816 -7.844 -18.031 1 97.12 92 ALA B CA 1
ATOM 1663 C C . ALA B 1 92 ? -3.152 -9.125 -18.781 1 97.12 92 ALA B C 1
ATOM 1665 O O . ALA B 1 92 ? -2.533 -10.164 -18.562 1 97.12 92 ALA B O 1
ATOM 1666 N N . LEU B 1 93 ? -4.141 -9.039 -19.641 1 98.38 93 LEU B N 1
ATOM 1667 C CA . LEU B 1 93 ? -4.535 -10.203 -20.438 1 98.38 93 LEU B CA 1
ATOM 1668 C C . LEU B 1 93 ? -3.371 -10.703 -21.281 1 98.38 93 LEU B C 1
ATOM 1670 O O . LEU B 1 93 ? -3.064 -11.898 -21.266 1 98.38 93 LEU B O 1
ATOM 1674 N N . ARG B 1 94 ? -2.742 -9.82 -21.922 1 98.19 94 ARG B N 1
ATOM 1675 C CA . ARG B 1 94 ? -1.609 -10.188 -22.766 1 98.19 94 ARG B CA 1
ATOM 1676 C C . ARG B 1 94 ? -0.483 -10.789 -21.938 1 98.19 94 ARG B C 1
ATOM 1678 O O . ARG B 1 94 ? 0.09 -11.812 -22.312 1 98.19 94 ARG B O 1
ATOM 1685 N N . GLU B 1 95 ? -0.174 -10.125 -20.875 1 97.69 95 GLU B N 1
ATOM 1686 C CA . GLU B 1 95 ? 0.886 -10.617 -20 1 97.69 95 GLU B CA 1
ATOM 1687 C C . GLU B 1 95 ? 0.574 -12.023 -19.5 1 97.69 95 GLU B C 1
ATOM 1689 O O . GLU B 1 95 ? 1.437 -12.906 -19.516 1 97.69 95 GLU B O 1
ATOM 1694 N N . LEU B 1 96 ? -0.551 -12.234 -19.062 1 98.69 96 LEU B N 1
ATOM 1695 C CA . LEU B 1 96 ? -0.971 -13.516 -18.516 1 98.69 96 LEU B CA 1
ATOM 1696 C C . LEU B 1 96 ? -0.959 -14.602 -19.594 1 98.69 96 LEU B C 1
ATOM 1698 O O . LEU B 1 96 ? -0.482 -15.711 -19.359 1 98.69 96 LEU B O 1
ATOM 1702 N N . LYS B 1 97 ? -1.475 -14.258 -20.688 1 98.38 97 LYS B N 1
ATOM 1703 C CA . LYS B 1 97 ? -1.505 -15.227 -21.781 1 98.38 97 LYS B CA 1
ATOM 1704 C C . LYS B 1 97 ? -0.093 -15.633 -22.188 1 98.38 97 LYS B C 1
ATOM 1706 O O . LYS B 1 97 ? 0.192 -16.812 -22.375 1 98.38 97 LYS B O 1
ATOM 1711 N N . ASN B 1 98 ? 0.712 -14.672 -22.359 1 98.38 98 ASN B N 1
ATOM 1712 C CA . ASN B 1 98 ? 2.094 -14.961 -22.734 1 98.38 98 ASN B CA 1
ATOM 1713 C C . ASN B 1 98 ? 2.783 -15.828 -21.688 1 98.38 98 ASN B C 1
ATOM 1715 O O . ASN B 1 98 ? 3.469 -16.797 -22.016 1 98.38 98 ASN B O 1
ATOM 1719 N N . ALA B 1 99 ? 2.623 -15.43 -20.5 1 98.12 99 ALA B N 1
ATOM 1720 C CA . ALA B 1 99 ? 3.234 -16.188 -19.406 1 98.12 99 ALA B CA 1
ATOM 1721 C C . ALA B 1 99 ? 2.67 -17.609 -19.344 1 98.12 99 ALA B C 1
ATOM 1723 O O . ALA B 1 99 ? 3.406 -18.562 -19.094 1 98.12 99 ALA B O 1
ATOM 1724 N N . TYR B 1 100 ? 1.399 -17.719 -19.562 1 98.06 100 TYR B N 1
ATOM 1725 C CA . TYR B 1 100 ? 0.742 -19.016 -19.547 1 98.06 100 TYR B CA 1
ATOM 1726 C C . TYR B 1 100 ? 1.271 -19.906 -20.656 1 98.06 100 TYR B C 1
ATOM 1728 O O . TYR B 1 100 ? 1.51 -21.109 -20.438 1 98.06 100 TYR B O 1
ATOM 1736 N N . GLN B 1 101 ? 1.45 -19.344 -21.75 1 97.38 101 GLN B N 1
ATOM 1737 C CA . GLN B 1 101 ? 2.008 -20.109 -22.875 1 97.38 101 GLN B CA 1
ATOM 1738 C C . GLN B 1 101 ? 3.408 -20.609 -22.531 1 97.38 101 GLN B C 1
ATOM 1740 O O . GLN B 1 101 ? 3.723 -21.781 -22.781 1 97.38 101 GLN B O 1
ATOM 1745 N N . ASN B 1 102 ? 4.199 -19.734 -22.094 1 97.19 102 ASN B N 1
ATOM 1746 C CA . ASN B 1 102 ? 5.539 -20.141 -21.688 1 97.19 102 ASN B CA 1
ATOM 1747 C C . ASN B 1 102 ? 5.492 -21.234 -20.625 1 97.19 102 ASN B C 1
ATOM 1749 O O . ASN B 1 102 ? 6.273 -22.188 -20.672 1 97.19 102 ASN B O 1
ATOM 1753 N N . PHE B 1 103 ? 4.625 -21.047 -19.703 1 97.5 103 PHE B N 1
ATOM 1754 C CA . PHE B 1 103 ? 4.418 -22.016 -18.625 1 97.5 103 PHE B CA 1
ATOM 1755 C C . PHE B 1 103 ? 4.035 -23.375 -19.188 1 97.5 103 PHE B C 1
ATOM 1757 O O . PHE B 1 103 ? 4.574 -24.406 -18.766 1 97.5 103 PHE B O 1
ATOM 1764 N N . GLN B 1 104 ? 3.145 -23.359 -20.125 1 96.5 104 GLN B N 1
ATOM 1765 C CA . GLN B 1 104 ? 2.709 -24.594 -20.75 1 96.5 104 GLN B CA 1
ATOM 1766 C C . GLN B 1 104 ? 3.855 -25.266 -21.5 1 96.5 104 GLN B C 1
ATOM 1768 O O . GLN B 1 104 ? 4.02 -26.484 -21.438 1 96.5 104 GLN B O 1
ATOM 1773 N N . PHE B 1 105 ? 4.59 -24.562 -22.141 1 94.75 105 PHE B N 1
ATOM 1774 C CA . PHE B 1 105 ? 5.723 -25.078 -22.891 1 94.75 105 PHE B CA 1
ATOM 1775 C C . PHE B 1 105 ? 6.758 -25.703 -21.969 1 94.75 105 PHE B C 1
ATOM 1777 O O . PHE B 1 105 ? 7.242 -26.797 -22.234 1 94.75 105 PHE B O 1
ATOM 1784 N N . GLU B 1 106 ? 7.031 -25.016 -20.984 1 94.69 106 GLU B N 1
ATOM 1785 C CA . GLU B 1 106 ? 8.062 -25.453 -20.047 1 94.69 106 GLU B CA 1
ATOM 1786 C C . GLU B 1 106 ? 7.648 -26.719 -19.312 1 94.69 106 GLU B C 1
ATOM 1788 O O . GLU B 1 106 ? 8.5 -27.516 -18.891 1 94.69 106 GLU B O 1
ATOM 1793 N N . ASN B 1 107 ? 6.371 -26.859 -19.203 1 94 107 ASN B N 1
ATOM 1794 C CA . ASN B 1 107 ? 5.898 -27.984 -18.391 1 94 107 ASN B CA 1
ATOM 1795 C C . ASN B 1 107 ? 5.219 -29.047 -19.25 1 94 107 ASN B C 1
ATOM 1797 O O . ASN B 1 107 ? 4.574 -29.953 -18.719 1 94 107 ASN B O 1
ATOM 1801 N N . ASP B 1 108 ? 5.324 -28.859 -20.594 1 89.88 108 ASP B N 1
ATOM 1802 C CA . ASP B 1 108 ? 4.832 -29.828 -21.578 1 89.88 108 ASP B CA 1
ATOM 1803 C C . ASP B 1 108 ? 3.336 -30.078 -21.406 1 89.88 108 ASP B C 1
ATOM 1805 O O . ASP B 1 108 ? 2.889 -31.219 -21.422 1 89.88 108 ASP B O 1
ATOM 1809 N N . LEU B 1 109 ? 2.645 -29.094 -21.062 1 84.56 109 LEU B N 1
ATOM 1810 C CA . LEU B 1 109 ? 1.2 -29.203 -20.875 1 84.56 109 LEU B CA 1
ATOM 1811 C C . LEU B 1 109 ? 0.467 -29.031 -22.203 1 84.56 109 LEU B C 1
ATOM 1813 O O . LEU B 1 109 ? -0.735 -29.297 -22.297 1 84.56 109 LEU B O 1
ATOM 1817 N N . ASP B 1 110 ? 1.148 -28.531 -23.281 1 71.94 110 ASP B N 1
ATOM 1818 C CA . ASP B 1 110 ? 0.536 -28.312 -24.594 1 71.94 110 ASP B CA 1
ATOM 1819 C C . ASP B 1 110 ? 0.265 -29.641 -25.297 1 71.94 110 ASP B C 1
ATOM 1821 O O . ASP B 1 110 ? -0.239 -29.656 -26.422 1 71.94 110 ASP B O 1
ATOM 1825 N N . ASP B 1 111 ? -0.089 -30.781 -24.625 1 52.69 111 ASP B N 1
ATOM 1826 C CA . ASP B 1 111 ? -0.423 -31.875 -25.531 1 52.69 111 ASP B CA 1
ATOM 1827 C C . ASP B 1 111 ? -1.736 -31.594 -26.266 1 52.69 111 ASP B C 1
ATOM 1829 O O . ASP B 1 111 ? -2.66 -31.016 -25.688 1 52.69 111 ASP B O 1
#

pLDDT: mean 94.86, std 9.25, range [41.41, 98.88]

Organism: Indibacter alkaliphilus (strain CCUG 57479 / KCTC 22604 / LW1) (NCBI:txid1189612)

Nearest PDB structures (foldseek):
  2kcl-assembly1_A  TM=9.229E-01  e=3.686E-05  Salinibacter ruber DSM 13855
  2kcv-assembly1_A  TM=9.204E-01  e=5.378E-05  Salinibacter ruber DSM 13855
  3ma5-assembly3_C  TM=9.394E-01  e=1.028E-04  Salinibacter ruber DSM 13855
  3ma5-assembly1_A  TM=9.309E-01  e=2.436E-04  Salinibacter ruber DSM 13855
  3uq3-assembly1_A  TM=8.940E-01  e=1.251E-02  Saccharomyces cerevisiae S288C

InterPro domains:
  IPR011990 Tetratricopeptide-like helical domain superfamily [G3DSA:1.25.40.10] (37-108)
  IPR011990 Tetratricopeptide-like helical domain superfamily [SSF48452] (17-98)

Foldseek 3Di:
DPPDDPLRVLVVVCVVPVPDLVSLQVNLVVCLVPPLVVSLVSLVVCCPVPVLPLVSQLVNLVSCVVVVVLVVSLVSLVSSLVSCVVVVPVVSNVVSVVSNVVSCVVVVVPD/DPPDDPLRVLVVVCVVPVPDLVSLQVNLVVCVVPPLVVSLVSLVVCCPVPVLPLVSQLVNLVSCVVVVVLVVSLVSLVSSLVSCVVVVPPVSNVVSVVSNVVSCVVVVVPD

Secondary structure (DSSP, 8-state):
-----HHHHHHHHHHH-TT-HHHHHHHHHHHHTT-HHHHHHHHHHHHHH-TT-THHHHHHHHHHHHTT-HHHHHHHHHHHHHHHHHTT-HHHHHHHHHHHHHHHHHTT---/-----HHHHHHHHHHH-TT-HHHHHHHHHHHHTT-HHHHHHHHHHHHHH-TT-THHHHHHHHHHHHTT-HHHHHHHHHHHHHHHHHTT-HHHHHHHHHHHHHHHHHTT---

Solvent-accessible surface area (backbone atoms only — not comparable to full-atom values): 11978 Å² total; per-residue (Å²): 125,85,73,69,52,63,67,56,46,36,53,48,43,30,69,75,38,68,88,41,62,65,36,48,49,55,40,22,59,59,22,57,80,73,35,56,68,58,15,51,54,38,40,51,47,41,57,67,77,39,68,82,54,66,81,48,26,60,58,41,20,50,53,31,41,76,71,64,38,49,70,60,16,52,51,34,39,52,52,38,36,52,49,22,57,73,65,69,33,60,67,58,28,50,53,37,49,53,50,43,50,52,50,26,61,76,65,65,62,75,117,123,84,74,67,52,64,66,56,47,37,52,48,43,30,69,75,40,69,88,41,64,64,35,46,50,54,40,20,60,57,22,57,80,73,35,56,67,59,14,50,53,38,38,50,47,40,58,68,77,39,66,83,53,66,82,49,27,60,59,40,20,50,53,31,42,76,70,64,38,49,70,60,16,52,52,35,39,53,52,36,36,52,48,21,57,74,65,68,35,61,69,59,27,52,52,38,49,52,51,42,49,52,50,28,61,76,65,66,62,74,117

Radius of gyration: 21.24 Å; Cα contacts (8 Å, |Δi|>4): 211; chains: 2; bounding box: 40×64×49 Å